Protein AF-A0A349SNI0-F1 (afdb_monomer)

Nearest PDB structures (foldseek):
  6rh7-assembly1_B  TM=8.248E-01  e=5.169E-08  Thermotoga maritima
  3dge-assembly3_A  TM=8.159E-01  e=3.826E-08  Thermotoga maritima
  4biu-assembly1_D  TM=8.788E-01  e=3.994E-07  Escherichia coli K-12
  4biz-assembly2_C  TM=8.629E-01  e=8.220E-07  Escherichia coli K-12
  2e0a-assembly1_A  TM=7.469E-01  e=2.761E-03  Homo sapiens

Mean predicted aligned error: 14.15 Å

Sequence (340 aa):
MKQILWNLLDNAFKYTEQGSVLLRVRAIDTADPNAQRGRQKIRLRFTIEDTGMGVPKEKLKTLFRPFEQADTSFTRDFGGAGLGLAISQHLAGLMDGEIQVQSEQQAGSQFHLNLCCLPVQPRAAVPATDTAMLEGKKILLVGPASRYLEEATRALLGCGAVARCVDYPGEATEKVTDAALHSAQDLVALCLEPEQEVTVFAAKIHPFTAAFADLPLLLLAPFGWAPVADELRQLGLTHWCPRPLVVQKLASMVADTLRGSLLSDQPLEGEPAAVLHSGYAGKRVLVAEDNHVNQIVISRMLDKLGLAYDLVSDGRQALDRLTRDYQAYHLVLMDCEMPV

Solvent-accessible surface area (backbone atoms only — not comparable to full-atom values): 19174 Å² total; per-residue (Å²): 108,69,69,41,52,50,51,54,50,49,50,37,54,74,49,28,92,61,83,56,74,46,81,45,78,44,79,78,43,67,77,56,94,81,51,64,94,87,67,59,45,34,31,36,36,38,36,41,37,25,49,15,52,39,44,50,77,84,40,63,83,43,52,53,38,73,63,36,70,91,63,79,81,58,52,84,84,70,64,68,82,29,40,64,53,24,52,33,43,51,55,28,46,78,49,71,26,44,69,48,77,50,53,40,62,70,64,4,35,36,38,35,41,38,36,60,38,74,81,69,82,75,94,60,84,71,76,63,65,34,42,61,64,31,48,72,38,27,34,41,36,39,24,60,90,42,74,67,55,53,52,52,32,50,42,39,41,75,38,44,21,48,47,46,74,45,49,55,94,55,78,33,75,71,59,51,68,32,67,72,53,54,78,61,48,59,31,41,34,41,49,49,56,80,89,56,56,66,68,64,49,38,67,65,42,45,70,54,45,61,73,46,66,92,47,40,45,33,36,38,35,31,68,95,53,79,81,52,73,67,60,34,48,75,54,74,33,79,41,69,40,63,44,75,90,43,62,69,59,52,38,41,50,50,38,40,41,67,66,65,56,68,70,59,92,62,75,66,92,82,55,74,65,77,71,49,46,78,78,30,68,90,40,27,33,39,36,29,46,60,51,70,69,56,48,56,53,54,48,56,54,35,54,73,36,51,38,48,72,47,82,31,56,26,53,50,57,43,50,55,48,42,72,74,46,50,83,70,41,78,45,76,48,67,59,90,90,51,58,106

Radius of gyration: 24.53 Å; Cα contacts (8 Å, |Δi|>4): 557; chains: 1; bounding box: 74×52×54 Å

Structure (mmCIF, N/CA/C/O backbone):
data_AF-A0A349SNI0-F1
#
_entry.id   AF-A0A349SNI0-F1
#
loop_
_atom_site.group_PDB
_atom_site.id
_atom_site.type_symbol
_atom_site.label_atom_id
_atom_site.label_alt_id
_atom_site.label_comp_id
_atom_site.label_asym_id
_atom_site.label_entity_id
_atom_site.label_seq_id
_atom_site.pdbx_PDB_ins_code
_atom_site.Cartn_x
_atom_site.Cartn_y
_atom_site.Cartn_z
_atom_site.occupancy
_atom_site.B_iso_or_equiv
_atom_site.auth_seq_id
_atom_site.auth_comp_id
_atom_site.auth_asym_id
_atom_site.auth_atom_id
_atom_site.pdbx_PDB_model_num
ATOM 1 N N . MET A 1 1 ? -12.072 -8.035 13.269 1.00 86.69 1 MET A N 1
ATOM 2 C CA . MET A 1 1 ? -10.836 -7.643 12.542 1.00 86.69 1 MET A CA 1
ATOM 3 C C . MET A 1 1 ? -11.055 -6.576 11.473 1.00 86.69 1 MET A C 1
ATOM 5 O O . MET A 1 1 ? -10.568 -5.478 11.682 1.00 86.69 1 MET A O 1
ATOM 9 N N . LYS A 1 2 ? -11.756 -6.852 10.353 1.00 88.06 2 LYS A N 1
ATOM 10 C CA . LYS A 1 2 ? -11.895 -5.888 9.233 1.00 88.06 2 LYS A CA 1
ATOM 11 C C . LYS A 1 2 ? -12.358 -4.504 9.692 1.00 88.06 2 LYS A C 1
ATOM 13 O O . LYS A 1 2 ? -11.742 -3.522 9.322 1.00 88.06 2 LYS A O 1
ATOM 18 N N . GLN A 1 3 ? -13.371 -4.451 10.554 1.00 88.50 3 GLN A N 1
ATOM 19 C CA . GLN A 1 3 ? -13.882 -3.203 11.127 1.00 88.50 3 GLN A CA 1
ATOM 20 C C . GLN A 1 3 ? -12.828 -2.423 11.930 1.00 88.50 3 GLN A C 1
ATOM 22 O O . GLN A 1 3 ? -12.756 -1.208 11.805 1.00 88.50 3 GLN A O 1
ATOM 27 N N . ILE A 1 4 ? -11.987 -3.114 12.710 1.00 92.19 4 ILE A N 1
ATOM 28 C CA . ILE A 1 4 ? -10.898 -2.482 13.471 1.00 92.19 4 ILE A CA 1
ATOM 29 C C . ILE A 1 4 ? -9.908 -1.834 12.499 1.00 92.19 4 ILE A C 1
ATOM 31 O O . ILE A 1 4 ? -9.596 -0.659 12.635 1.00 92.19 4 ILE A O 1
ATOM 35 N N . LEU A 1 5 ? -9.448 -2.592 11.497 1.00 93.19 5 LEU A N 1
ATOM 36 C CA . LEU A 1 5 ? -8.476 -2.107 10.513 1.00 93.19 5 LEU A CA 1
ATOM 37 C C . LEU A 1 5 ? -9.031 -0.959 9.672 1.00 93.19 5 LEU A C 1
ATOM 39 O O . LEU A 1 5 ? -8.332 0.027 9.489 1.00 93.19 5 LEU A O 1
ATOM 43 N N . TRP A 1 6 ? -10.277 -1.071 9.206 1.00 90.19 6 TRP A N 1
ATOM 44 C CA . TRP A 1 6 ? -10.943 -0.006 8.459 1.00 90.19 6 TRP A CA 1
ATOM 45 C C . TRP A 1 6 ? -10.992 1.285 9.253 1.00 90.19 6 TRP A C 1
ATOM 47 O O . TRP A 1 6 ? -10.613 2.319 8.739 1.00 90.19 6 TRP A O 1
ATOM 57 N N . ASN A 1 7 ? -11.373 1.214 10.520 1.00 89.31 7 ASN A N 1
ATOM 58 C CA . ASN A 1 7 ? -11.452 2.382 11.379 1.00 89.31 7 ASN A CA 1
ATOM 59 C C . ASN A 1 7 ? -10.072 3.002 11.671 1.00 89.31 7 ASN A C 1
ATOM 61 O O . ASN A 1 7 ? -9.920 4.217 11.657 1.00 89.31 7 ASN A O 1
ATOM 65 N N . LEU A 1 8 ? -9.036 2.188 11.900 1.00 93.31 8 LEU A N 1
ATOM 66 C CA . LEU A 1 8 ? -7.674 2.710 12.075 1.00 93.31 8 LEU A CA 1
ATOM 67 C C . LEU A 1 8 ? -7.133 3.354 10.786 1.00 93.31 8 LEU A C 1
ATOM 69 O O . LEU A 1 8 ? -6.520 4.414 10.855 1.00 93.31 8 LEU A O 1
ATOM 73 N N . LEU A 1 9 ? -7.378 2.740 9.625 1.00 92.94 9 LEU A N 1
ATOM 74 C CA . LEU A 1 9 ? -6.982 3.281 8.321 1.00 92.94 9 LEU A CA 1
ATOM 75 C C . LEU A 1 9 ? -7.755 4.547 7.955 1.00 92.94 9 LEU A C 1
ATOM 77 O O . LEU A 1 9 ? -7.159 5.495 7.462 1.00 92.94 9 LEU A O 1
ATOM 81 N N . ASP A 1 10 ? -9.058 4.568 8.213 1.00 89.25 10 ASP A N 1
ATOM 82 C CA . ASP A 1 10 ? -9.922 5.716 7.951 1.00 89.25 10 ASP A CA 1
ATOM 83 C C . ASP A 1 10 ? -9.470 6.931 8.764 1.00 89.25 10 ASP A C 1
ATOM 85 O O . ASP A 1 10 ? -9.272 8.005 8.205 1.00 89.25 10 ASP A O 1
ATOM 89 N N . ASN A 1 11 ? -9.153 6.743 10.053 1.00 90.00 11 ASN A N 1
ATOM 90 C CA . ASN A 1 11 ? -8.537 7.800 10.858 1.00 90.00 11 ASN A CA 1
ATOM 91 C C . ASN A 1 11 ? -7.188 8.250 10.273 1.00 90.00 11 ASN A C 1
ATOM 93 O O . ASN A 1 11 ? -6.944 9.447 10.159 1.00 90.00 11 ASN A O 1
ATOM 97 N N . ALA A 1 12 ? -6.323 7.317 9.869 1.00 92.44 12 ALA A N 1
ATOM 98 C CA . ALA A 1 12 ? -5.029 7.659 9.283 1.00 92.44 12 ALA A CA 1
ATOM 99 C C . ALA A 1 12 ? -5.168 8.516 8.009 1.00 92.44 12 ALA A C 1
ATOM 101 O O . ALA A 1 12 ? -4.461 9.511 7.874 1.00 92.44 12 ALA A O 1
ATOM 102 N N . PHE A 1 13 ? -6.097 8.181 7.107 1.00 89.44 13 PHE A N 1
ATOM 103 C CA . PHE A 1 13 ? -6.375 8.988 5.912 1.00 89.44 13 PHE A CA 1
ATOM 104 C C . PHE A 1 13 ? -7.024 10.329 6.254 1.00 89.44 13 PHE A C 1
ATOM 106 O O . PHE A 1 13 ? -6.611 11.358 5.731 1.00 89.44 13 PHE A O 1
ATOM 113 N N . LYS A 1 14 ? -7.998 10.337 7.166 1.00 86.94 14 LYS A N 1
ATOM 114 C CA . LYS A 1 14 ? -8.710 11.544 7.594 1.00 86.94 14 LYS A CA 1
ATOM 115 C C . LYS A 1 14 ? -7.784 12.604 8.196 1.00 86.94 14 LYS A C 1
ATOM 117 O O . LYS A 1 14 ? -8.004 13.789 7.982 1.00 86.94 14 LYS A O 1
ATOM 122 N N . TYR A 1 15 ? -6.781 12.186 8.968 1.00 87.75 15 TYR A N 1
ATOM 123 C CA . TYR A 1 15 ? -5.875 13.090 9.686 1.00 87.75 15 TYR A CA 1
ATOM 124 C C . TYR A 1 15 ? -4.532 13.318 8.971 1.00 87.75 15 TYR A C 1
ATOM 126 O O . TYR A 1 15 ? -3.644 13.968 9.530 1.00 87.75 15 TYR A O 1
ATOM 134 N N . THR A 1 16 ? -4.393 12.816 7.738 1.00 90.44 16 THR A N 1
ATOM 135 C CA . THR A 1 16 ? -3.217 13.013 6.875 1.00 90.44 16 THR A CA 1
ATOM 136 C C . THR A 1 16 ? -3.632 13.704 5.584 1.00 90.44 16 THR A C 1
ATOM 138 O O . THR A 1 16 ? -3.966 13.049 4.601 1.00 90.44 16 THR A O 1
ATOM 141 N N . GLU A 1 17 ? -3.590 15.036 5.573 1.00 86.75 17 GLU A N 1
ATOM 142 C CA . GLU A 1 17 ? -3.887 15.822 4.366 1.00 86.75 17 GLU A CA 1
ATOM 143 C C . GLU A 1 17 ? -2.817 15.642 3.282 1.00 86.75 17 GLU A C 1
ATOM 145 O O . GLU A 1 17 ? -3.130 15.485 2.104 1.00 86.75 17 GLU A O 1
ATOM 150 N N . GLN A 1 18 ? -1.543 15.647 3.685 1.00 85.56 18 GLN A N 1
ATOM 151 C CA . GLN A 1 18 ? -0.391 15.423 2.817 1.00 85.56 18 GLN A CA 1
ATOM 152 C C . GLN A 1 18 ? 0.561 14.424 3.473 1.00 85.56 18 GLN A C 1
ATOM 154 O O . GLN A 1 18 ? 0.781 14.454 4.685 1.00 85.56 18 GLN A O 1
ATOM 159 N N . GLY A 1 19 ? 1.143 13.540 2.664 1.00 88.94 19 GLY A N 1
ATOM 160 C CA . GLY A 1 19 ? 2.105 12.540 3.117 1.00 88.94 19 GLY A CA 1
ATOM 161 C C . GLY A 1 19 ? 1.654 11.117 2.816 1.00 88.94 19 GLY A C 1
ATOM 162 O O . GLY A 1 19 ? 1.278 10.811 1.687 1.00 88.94 19 GLY A O 1
ATOM 163 N N . SER A 1 20 ? 1.762 10.206 3.785 1.00 91.12 20 SER A N 1
ATOM 164 C CA . SER A 1 20 ? 1.544 8.781 3.513 1.00 91.12 20 SER A CA 1
ATOM 165 C C . SER A 1 20 ? 0.943 8.011 4.678 1.00 91.12 20 SER A C 1
ATOM 167 O O . SER A 1 20 ? 1.240 8.273 5.840 1.00 91.12 20 SER A O 1
ATOM 169 N N . VAL A 1 21 ? 0.175 6.980 4.328 1.00 94.12 21 VAL A N 1
ATOM 170 C CA . VAL A 1 21 ? -0.364 5.981 5.251 1.00 94.12 21 VAL A CA 1
ATOM 171 C C . VAL A 1 21 ? 0.192 4.613 4.862 1.00 94.12 21 VAL A C 1
ATOM 173 O O . VAL A 1 21 ? 0.132 4.216 3.699 1.00 94.12 21 VAL A O 1
ATOM 176 N N . LEU A 1 22 ? 0.734 3.878 5.831 1.00 94.94 22 LEU A N 1
ATOM 177 C CA . LEU A 1 22 ? 1.297 2.543 5.642 1.00 94.94 22 LEU A CA 1
ATOM 178 C C . LEU A 1 22 ? 0.615 1.540 6.564 1.00 94.94 22 LEU A C 1
ATOM 180 O O . LEU A 1 22 ? 0.607 1.715 7.779 1.00 94.94 22 LEU A O 1
ATOM 184 N N . LEU A 1 23 ? 0.145 0.434 5.989 1.00 95.56 23 LEU A N 1
ATOM 185 C CA . LEU A 1 23 ? -0.240 -0.760 6.733 1.00 95.56 23 LEU A CA 1
ATOM 186 C C . LEU A 1 23 ? 0.846 -1.826 6.592 1.00 95.56 23 LEU A C 1
ATOM 188 O O . LEU A 1 23 ? 1.139 -2.293 5.493 1.00 95.56 23 LEU A O 1
ATOM 192 N N . ARG A 1 24 ? 1.402 -2.270 7.717 1.00 93.75 24 ARG A N 1
ATOM 193 C CA . ARG A 1 24 ? 2.381 -3.357 7.774 1.00 93.75 24 ARG A CA 1
ATOM 194 C C . ARG A 1 24 ? 1.873 -4.481 8.661 1.00 93.75 24 ARG A C 1
ATOM 196 O O . ARG A 1 24 ? 1.412 -4.230 9.767 1.00 93.75 24 ARG A O 1
ATOM 203 N N . VAL A 1 25 ? 2.018 -5.724 8.211 1.00 93.69 25 VAL A N 1
ATOM 204 C CA . VAL A 1 25 ? 1.665 -6.910 9.003 1.00 93.69 25 VAL A CA 1
ATOM 205 C C . VAL A 1 25 ? 2.913 -7.753 9.219 1.00 93.69 25 VAL A C 1
ATOM 207 O O . VAL A 1 25 ? 3.624 -8.063 8.265 1.00 93.69 25 VAL A O 1
ATOM 210 N N . ARG A 1 26 ? 3.208 -8.103 10.472 1.00 92.00 26 ARG A N 1
ATOM 211 C CA . ARG A 1 26 ? 4.331 -8.983 10.833 1.00 92.00 26 ARG A CA 1
ATOM 212 C C . ARG A 1 26 ? 3.908 -9.989 11.893 1.00 92.00 26 ARG A C 1
ATOM 214 O O . ARG A 1 26 ? 3.140 -9.651 12.789 1.00 92.00 26 ARG A O 1
ATOM 221 N N . ALA A 1 27 ? 4.453 -11.200 11.832 1.00 90.44 27 ALA A N 1
ATOM 222 C CA . ALA A 1 27 ? 4.458 -12.091 12.987 1.00 90.44 27 ALA A CA 1
ATOM 223 C C . ALA A 1 27 ? 5.517 -11.592 13.982 1.00 90.44 27 ALA A C 1
ATOM 225 O O . ALA A 1 27 ? 6.646 -11.314 13.580 1.00 90.44 27 ALA A O 1
ATOM 226 N N . ILE A 1 28 ? 5.145 -11.429 15.252 1.00 86.44 28 ILE A N 1
ATOM 227 C CA . ILE A 1 28 ? 6.037 -10.905 16.306 1.00 86.44 28 ILE A CA 1
ATOM 228 C C . ILE A 1 28 ? 6.362 -11.936 17.383 1.00 86.44 28 ILE A C 1
ATOM 230 O O . ILE A 1 28 ? 7.343 -11.769 18.096 1.00 86.44 28 ILE A O 1
ATOM 234 N N . ASP A 1 29 ? 5.556 -12.991 17.495 1.00 71.38 29 ASP A N 1
ATOM 235 C CA . ASP A 1 29 ? 5.811 -14.090 18.414 1.00 71.38 29 ASP A CA 1
ATOM 236 C C . ASP A 1 29 ? 5.194 -15.369 17.850 1.00 71.38 29 ASP A C 1
ATOM 238 O O . ASP A 1 29 ? 4.036 -15.377 17.417 1.00 71.38 29 ASP A O 1
ATOM 242 N N . THR A 1 30 ? 5.985 -16.433 17.794 1.00 61.03 30 THR A N 1
ATOM 243 C CA . THR A 1 30 ? 5.538 -17.738 17.293 1.00 61.03 30 THR A CA 1
ATOM 244 C C . THR A 1 30 ? 5.531 -18.787 18.387 1.00 61.03 30 THR A C 1
ATOM 246 O O . THR A 1 30 ? 5.052 -19.879 18.127 1.00 61.03 30 THR A O 1
ATOM 249 N N . ALA A 1 31 ? 6.000 -18.497 19.604 1.00 52.28 31 ALA A N 1
ATOM 250 C CA . ALA A 1 31 ? 6.157 -19.501 20.645 1.00 52.28 31 ALA A CA 1
ATOM 251 C C . ALA A 1 31 ? 5.319 -19.176 21.883 1.00 52.28 31 ALA A C 1
ATOM 253 O O . ALA A 1 31 ? 5.683 -18.333 22.690 1.00 52.28 31 ALA A O 1
ATOM 254 N N . ASP A 1 32 ? 4.229 -19.918 22.076 1.00 55.25 32 ASP A N 1
ATOM 255 C CA . ASP A 1 32 ? 3.729 -20.161 23.427 1.00 55.25 32 ASP A CA 1
ATOM 256 C C . ASP A 1 32 ? 4.486 -21.384 23.983 1.00 55.25 32 ASP A C 1
ATOM 258 O O . ASP A 1 32 ? 4.260 -22.500 23.500 1.00 55.25 32 ASP A O 1
ATOM 262 N N . PRO A 1 33 ? 5.408 -21.211 24.951 1.00 52.47 33 PRO A N 1
ATOM 263 C CA . PRO A 1 33 ? 6.166 -22.318 25.536 1.00 52.47 33 PRO A CA 1
ATOM 264 C C . PRO A 1 33 ? 5.283 -23.347 26.264 1.00 52.47 33 PRO A C 1
ATOM 266 O O . PRO A 1 33 ? 5.749 -24.453 26.528 1.00 52.47 33 PRO A O 1
ATOM 269 N N . ASN A 1 34 ? 4.012 -23.027 26.541 1.00 53.59 34 ASN A N 1
ATOM 270 C CA . ASN A 1 34 ? 3.033 -23.927 27.153 1.00 53.59 34 ASN A CA 1
ATOM 271 C C . ASN A 1 34 ? 2.042 -24.541 26.147 1.00 53.59 34 ASN A C 1
ATOM 273 O O . ASN A 1 34 ? 1.134 -25.275 26.550 1.00 53.59 34 ASN A O 1
ATOM 277 N N . ALA A 1 35 ? 2.187 -24.281 24.842 1.00 54.38 35 ALA A N 1
ATOM 278 C CA . ALA A 1 35 ? 1.288 -24.849 23.846 1.00 54.38 35 ALA A CA 1
ATOM 279 C C . ALA A 1 35 ? 1.486 -26.368 23.715 1.00 54.38 35 ALA A C 1
ATOM 281 O O . ALA A 1 35 ? 2.537 -26.859 23.297 1.00 54.38 35 ALA A O 1
ATOM 282 N N . GLN A 1 36 ? 0.429 -27.127 24.021 1.00 52.84 36 GLN A N 1
ATOM 283 C CA . GLN A 1 36 ? 0.340 -28.548 23.687 1.00 52.84 36 GLN A CA 1
ATOM 284 C C . GLN A 1 36 ? 0.625 -28.752 22.189 1.00 52.84 36 GLN A C 1
ATOM 286 O O . GLN A 1 36 ? 0.142 -27.991 21.344 1.00 52.84 36 GLN A O 1
ATOM 291 N N . ARG A 1 37 ? 1.410 -29.792 21.862 1.00 45.91 37 ARG A N 1
ATOM 292 C CA . ARG A 1 37 ? 1.770 -30.181 20.487 1.00 45.91 37 ARG A CA 1
ATOM 293 C C . ARG A 1 37 ? 0.518 -30.190 19.593 1.00 45.91 37 ARG A C 1
ATOM 295 O O . ARG A 1 37 ? -0.303 -31.092 19.709 1.00 45.91 37 ARG A O 1
ATOM 302 N N . GLY A 1 38 ? 0.380 -29.195 18.708 1.00 52.12 38 GLY A N 1
ATOM 303 C CA . GLY A 1 38 ? -0.628 -29.198 17.638 1.00 52.12 38 GLY A CA 1
ATOM 304 C C . GLY A 1 38 ? -1.355 -27.883 17.329 1.00 52.12 38 GLY A C 1
ATOM 305 O O . GLY A 1 38 ? -1.978 -27.806 16.274 1.00 52.12 38 GLY A O 1
ATOM 306 N N . ARG A 1 39 ? -1.301 -26.843 18.179 1.00 57.22 39 ARG A N 1
ATOM 307 C CA . ARG A 1 39 ? -1.974 -25.546 17.908 1.00 57.22 39 ARG A CA 1
ATOM 308 C C . ARG A 1 39 ? -1.190 -24.342 18.430 1.00 57.22 39 ARG A C 1
ATOM 310 O O . ARG A 1 39 ? -1.645 -23.620 19.312 1.00 57.22 39 ARG A O 1
ATOM 317 N N . GLN A 1 40 ? -0.002 -24.129 17.881 1.00 71.19 40 GLN A N 1
ATOM 318 C CA . GLN A 1 40 ? 0.808 -22.964 18.218 1.00 71.19 40 GLN A CA 1
ATOM 319 C C . GLN A 1 40 ? 0.123 -21.695 17.685 1.00 71.19 40 GLN A C 1
ATOM 321 O O . GLN A 1 40 ? -0.031 -21.529 16.474 1.00 71.19 40 GLN A O 1
ATOM 326 N N . LYS A 1 41 ? -0.363 -20.832 18.586 1.00 79.25 41 LYS A N 1
ATOM 327 C CA . LYS A 1 41 ? -0.908 -19.519 18.213 1.00 79.25 41 LYS A CA 1
ATOM 328 C C . LYS A 1 41 ? 0.243 -18.638 17.718 1.00 79.25 41 LYS A C 1
ATOM 330 O O . LYS A 1 41 ? 1.309 -18.617 18.323 1.00 79.25 41 LYS A O 1
ATOM 335 N N . ILE A 1 42 ? 0.012 -17.898 16.639 1.00 86.25 42 ILE A N 1
ATOM 336 C CA . ILE A 1 42 ? 0.945 -16.901 16.108 1.00 86.25 42 ILE A CA 1
ATOM 337 C C . ILE A 1 42 ? 0.416 -15.527 16.487 1.00 86.25 42 ILE A C 1
ATOM 339 O O . ILE A 1 42 ? -0.752 -15.219 16.243 1.00 86.25 42 ILE A O 1
ATOM 343 N N . ARG A 1 43 ? 1.270 -14.678 17.056 1.00 89.75 43 ARG A N 1
ATOM 344 C CA . ARG A 1 43 ? 0.920 -13.285 17.314 1.00 89.75 43 ARG A CA 1
ATOM 345 C C . ARG A 1 43 ? 1.253 -12.435 16.094 1.00 89.75 43 ARG A C 1
ATOM 347 O O . ARG A 1 43 ? 2.419 -12.300 15.722 1.00 89.75 43 ARG A O 1
ATOM 354 N N . LEU A 1 44 ? 0.223 -11.852 15.489 1.00 93.00 44 LEU A N 1
ATOM 355 C CA . LEU A 1 44 ? 0.341 -10.906 14.385 1.00 93.00 44 LEU A CA 1
ATOM 356 C C . LEU A 1 44 ? 0.247 -9.477 14.914 1.00 93.00 44 LEU A C 1
ATOM 358 O O . LEU A 1 44 ? -0.648 -9.161 15.696 1.00 93.00 44 LEU A O 1
ATOM 362 N N . ARG A 1 45 ? 1.144 -8.610 14.449 1.00 95.62 45 ARG A N 1
ATOM 363 C CA . ARG A 1 45 ? 1.082 -7.162 14.637 1.00 95.62 45 ARG A CA 1
ATOM 364 C C . ARG A 1 45 ? 0.724 -6.499 13.320 1.00 95.62 45 ARG A C 1
ATOM 366 O O . ARG A 1 45 ? 1.474 -6.610 12.349 1.00 95.62 45 ARG A O 1
ATOM 373 N N . PHE A 1 46 ? -0.393 -5.788 13.323 1.00 96.94 46 PHE A N 1
ATOM 374 C CA . PHE A 1 46 ? -0.798 -4.863 12.275 1.00 96.94 46 PHE A CA 1
ATOM 375 C C . PHE A 1 46 ? -0.385 -3.463 12.721 1.00 96.94 46 PHE A C 1
ATOM 377 O O . PHE A 1 46 ? -0.847 -2.991 13.755 1.00 96.94 46 PHE A O 1
ATOM 384 N N . THR A 1 47 ? 0.494 -2.818 11.970 1.00 97.50 47 THR A N 1
ATOM 385 C CA . THR A 1 47 ? 0.941 -1.447 12.213 1.00 97.50 47 THR A CA 1
ATOM 386 C C . THR A 1 47 ? 0.335 -0.543 11.153 1.00 97.50 47 THR A C 1
ATOM 388 O O . THR A 1 47 ? 0.611 -0.750 9.973 1.00 97.50 47 THR A O 1
ATOM 391 N N . ILE A 1 48 ? -0.468 0.432 11.572 1.00 97.50 48 ILE A N 1
ATOM 392 C CA . ILE A 1 48 ? -0.953 1.532 10.739 1.00 97.50 48 ILE A CA 1
ATOM 393 C C . ILE A 1 48 ? -0.112 2.746 11.114 1.00 97.50 48 ILE A C 1
ATOM 395 O O . ILE A 1 48 ? -0.091 3.120 12.281 1.00 97.50 48 ILE A O 1
ATOM 399 N N . GLU A 1 49 ? 0.606 3.313 10.155 1.00 96.88 49 GLU A N 1
ATOM 400 C CA . GLU A 1 49 ? 1.495 4.453 10.369 1.00 96.88 49 GLU A CA 1
ATOM 401 C C . GLU A 1 49 ? 1.173 5.565 9.381 1.00 96.88 49 GLU A C 1
ATOM 403 O O . GLU A 1 49 ? 1.228 5.344 8.168 1.00 96.88 49 GLU A O 1
ATOM 408 N N . ASP A 1 50 ? 0.877 6.742 9.910 1.00 96.12 50 ASP A N 1
ATOM 409 C CA . ASP A 1 50 ? 0.562 7.949 9.164 1.00 96.12 50 ASP A CA 1
ATOM 410 C C . ASP A 1 50 ? 1.555 9.071 9.470 1.00 96.12 50 ASP A C 1
ATOM 412 O O . ASP A 1 50 ? 2.190 9.079 10.522 1.00 96.12 50 ASP A O 1
ATOM 416 N N . THR A 1 51 ? 1.691 10.009 8.537 1.00 95.00 51 THR A N 1
ATOM 417 C CA . THR A 1 51 ? 2.517 11.219 8.685 1.00 95.00 51 THR A CA 1
ATOM 418 C C . THR A 1 51 ? 1.660 12.459 8.943 1.00 95.00 51 THR A C 1
ATOM 420 O O . THR A 1 51 ? 2.049 13.562 8.569 1.00 95.00 51 THR A O 1
ATOM 423 N N . GLY A 1 52 ? 0.456 12.270 9.486 1.00 92.50 52 GLY A N 1
ATOM 424 C CA . GLY A 1 52 ? -0.525 13.326 9.676 1.00 92.50 52 GLY A CA 1
ATOM 425 C C . GLY A 1 52 ? -0.221 14.241 10.862 1.00 92.50 52 GLY A C 1
ATOM 426 O O . GLY A 1 52 ? 0.889 14.307 11.392 1.00 92.50 52 GLY A O 1
ATOM 427 N N . MET A 1 53 ? -1.253 14.936 11.335 1.00 91.00 53 MET A N 1
ATOM 428 C CA . MET A 1 53 ? -1.134 15.921 12.422 1.00 91.00 53 MET A CA 1
ATOM 429 C C . MET A 1 53 ? -0.689 15.343 13.779 1.00 91.00 53 MET A C 1
ATOM 431 O O . MET A 1 53 ? -0.316 16.108 14.673 1.00 91.00 53 MET A O 1
ATOM 435 N N . GLY A 1 54 ? -0.738 14.020 13.950 1.00 91.81 54 GLY A N 1
ATOM 436 C CA . GLY A 1 54 ? -0.435 13.337 15.205 1.00 91.81 54 GLY A CA 1
ATOM 437 C C . GLY A 1 54 ? -1.415 13.643 16.347 1.00 91.81 54 GLY A C 1
ATOM 438 O O .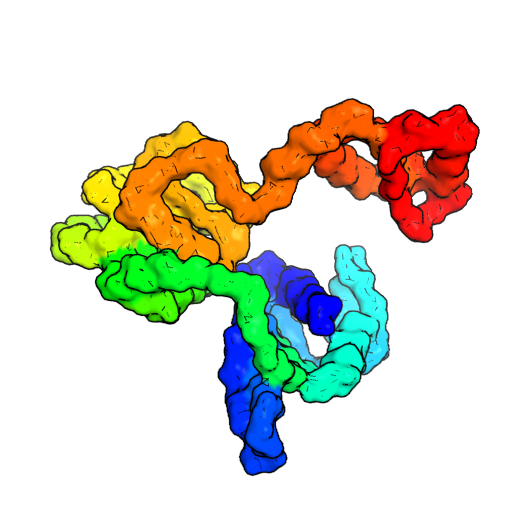 GLY A 1 54 ? -2.369 14.408 16.214 1.00 91.81 54 GLY A O 1
ATOM 439 N N . VAL A 1 55 ? -1.172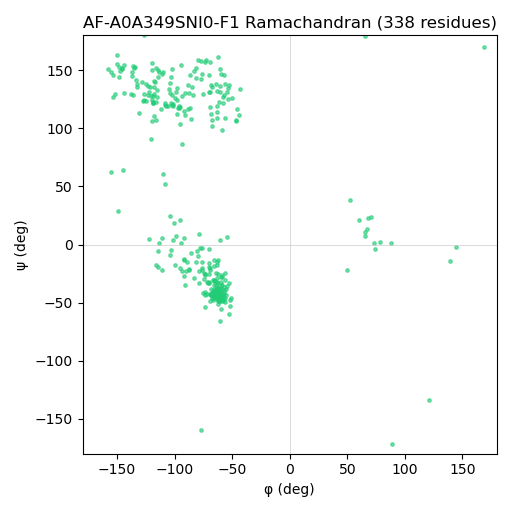 13.032 17.505 1.00 90.31 55 VAL A N 1
ATOM 440 C CA . VAL A 1 55 ? -1.997 13.132 18.712 1.00 90.31 55 VAL A CA 1
ATOM 441 C C . VAL A 1 55 ? -1.156 13.708 19.856 1.00 90.31 55 VAL A C 1
ATOM 443 O O . VAL A 1 55 ? -0.125 13.129 20.209 1.00 90.31 55 VAL A O 1
ATOM 446 N N . PRO A 1 56 ? -1.590 14.812 20.493 1.00 90.81 56 PRO A N 1
ATOM 447 C CA . PRO A 1 56 ? -0.907 15.375 21.656 1.00 90.81 56 PRO A CA 1
ATOM 448 C C . PRO A 1 56 ? -0.830 14.393 22.836 1.00 90.81 56 PRO A C 1
ATOM 450 O O . PRO A 1 56 ? -1.754 13.607 23.080 1.00 90.81 56 PRO A O 1
ATOM 453 N N . LYS A 1 57 ? 0.253 14.457 23.622 1.00 89.81 57 LYS A N 1
ATOM 454 C CA . LYS A 1 57 ? 0.548 13.488 24.700 1.00 89.81 57 LYS A CA 1
ATOM 455 C C . LYS A 1 57 ? -0.556 13.410 25.758 1.00 89.81 57 LYS A C 1
ATOM 457 O O . LYS A 1 57 ? -0.841 12.339 26.293 1.00 89.81 57 LYS A O 1
ATOM 462 N N . GLU A 1 58 ? -1.189 14.534 26.049 1.00 88.69 58 GLU A N 1
ATOM 463 C CA . GLU A 1 58 ? -2.302 14.681 26.980 1.00 88.69 58 GLU A CA 1
ATOM 464 C C . GLU A 1 58 ? -3.576 13.967 26.504 1.00 88.69 58 GLU A C 1
ATOM 466 O O . GLU A 1 58 ? -4.331 13.454 27.332 1.00 88.69 58 GLU A O 1
ATOM 471 N N . LYS A 1 59 ? -3.782 13.859 25.185 1.00 86.69 59 LYS A N 1
ATOM 472 C CA . LYS A 1 59 ? -4.946 13.206 24.568 1.00 86.69 59 LYS A CA 1
ATOM 473 C C . LYS A 1 59 ? -4.751 11.705 24.357 1.00 86.69 59 LYS A C 1
ATOM 475 O O . LYS A 1 59 ? -5.735 10.971 24.325 1.00 86.69 59 LYS A O 1
ATOM 480 N N . LEU A 1 60 ? -3.510 11.207 24.310 1.00 87.31 60 LEU A N 1
ATOM 481 C CA . LEU A 1 60 ? -3.225 9.771 24.136 1.00 87.31 60 LEU A CA 1
ATOM 482 C C . LEU A 1 60 ? -3.921 8.883 25.183 1.00 87.31 60 LEU A C 1
ATOM 484 O O . LEU A 1 60 ? -4.367 7.782 24.868 1.00 87.31 60 LEU A O 1
ATOM 488 N N . LYS A 1 61 ? -4.053 9.363 26.427 1.00 85.81 61 LYS A N 1
ATOM 489 C CA . LYS A 1 61 ? -4.686 8.604 27.522 1.00 85.81 61 LYS A CA 1
ATOM 490 C C . LYS A 1 61 ? -6.209 8.531 27.419 1.00 85.81 61 LYS A C 1
ATOM 492 O O . LYS A 1 61 ? -6.810 7.631 28.004 1.00 85.81 61 LYS A O 1
ATOM 497 N N . THR A 1 62 ? -6.836 9.487 26.741 1.00 87.62 62 THR A N 1
ATOM 498 C CA . THR A 1 62 ? -8.296 9.559 26.599 1.00 87.62 62 THR A CA 1
ATOM 499 C C . THR A 1 62 ? -8.774 9.120 25.221 1.00 87.62 62 THR A C 1
ATOM 501 O O . THR A 1 62 ? -9.962 8.888 25.060 1.00 87.62 62 THR A O 1
ATOM 504 N N . LEU A 1 63 ? -7.861 8.907 24.270 1.00 86.50 63 LEU A N 1
ATOM 505 C CA . LEU A 1 63 ? -8.150 8.582 22.871 1.00 86.50 63 LEU A CA 1
ATOM 506 C C . LEU A 1 63 ? -9.095 7.382 22.665 1.00 86.50 63 LEU A C 1
ATOM 508 O O . LEU A 1 63 ? -9.876 7.363 21.719 1.00 86.50 63 LEU A O 1
ATOM 512 N N . PHE A 1 64 ? -9.033 6.378 23.543 1.00 87.50 64 PHE A N 1
ATOM 513 C CA . PHE A 1 64 ? -9.879 5.179 23.466 1.00 87.50 64 PHE A CA 1
ATOM 514 C C . PHE A 1 64 ? -11.156 5.262 24.310 1.00 87.50 64 PHE A C 1
ATOM 516 O O . PHE A 1 64 ? -11.923 4.301 24.360 1.00 87.50 64 PHE A O 1
ATOM 523 N N . ARG A 1 65 ? -11.398 6.379 25.004 1.00 84.69 65 ARG A N 1
ATOM 524 C CA . ARG A 1 65 ? -12.637 6.563 25.761 1.00 84.69 65 ARG A CA 1
ATOM 525 C C . ARG A 1 65 ? -13.783 6.911 24.801 1.00 84.69 65 ARG A C 1
ATOM 527 O O . ARG A 1 65 ? -13.566 7.652 23.844 1.00 84.69 65 ARG A O 1
ATOM 534 N N . PRO A 1 66 ? -15.005 6.412 25.048 1.00 82.19 66 PRO A N 1
ATOM 535 C CA . PRO A 1 66 ? -16.169 6.776 24.249 1.00 82.19 66 PRO A CA 1
ATOM 536 C C . PRO A 1 66 ? -16.392 8.292 24.227 1.00 82.19 66 PRO A C 1
ATOM 538 O O . PRO A 1 66 ? -16.302 8.931 25.274 1.00 82.19 66 PRO A O 1
ATOM 541 N N . PHE A 1 67 ? -16.732 8.833 23.054 1.00 74.31 67 PHE A N 1
ATOM 542 C CA . PHE A 1 67 ? -17.075 10.247 22.827 1.00 74.31 67 PHE A CA 1
ATOM 543 C C . PHE A 1 67 ? -15.935 11.254 23.054 1.00 74.31 67 PHE A C 1
ATOM 545 O O . PHE A 1 67 ? -16.160 12.461 22.991 1.00 74.31 67 PHE A O 1
ATOM 552 N N . GLU A 1 68 ? -14.708 10.787 23.282 1.00 71.50 68 GLU A N 1
ATOM 553 C CA . GLU A 1 68 ? -13.532 11.652 23.371 1.00 71.50 68 GLU A CA 1
ATOM 554 C C . GLU A 1 68 ? -12.964 11.939 21.977 1.00 71.50 68 GLU A C 1
ATOM 556 O O . GLU A 1 68 ? -12.822 11.049 21.137 1.00 71.50 68 GLU A O 1
ATOM 561 N N . GLN A 1 69 ? -12.623 13.205 21.735 1.00 67.19 69 GLN A N 1
ATOM 562 C CA . GLN A 1 69 ? -12.012 13.672 20.492 1.00 67.19 69 GLN A CA 1
ATOM 563 C C . GLN A 1 69 ? -10.704 14.414 20.800 1.00 67.19 69 GLN A C 1
ATOM 565 O O . GLN A 1 69 ? -10.600 15.185 21.766 1.00 67.19 69 GLN A O 1
ATOM 570 N N . ALA A 1 70 ? -9.679 14.155 19.983 1.00 60.19 70 ALA A N 1
ATOM 571 C CA . ALA A 1 70 ? -8.380 14.812 20.109 1.00 60.19 70 ALA A CA 1
ATOM 572 C C . ALA A 1 70 ? -8.451 16.294 19.707 1.00 60.19 70 ALA A C 1
ATOM 574 O O . ALA A 1 70 ? -7.795 17.113 20.345 1.00 60.19 70 ALA A O 1
ATOM 575 N N . ASP A 1 71 ? -9.305 16.634 18.737 1.00 59.25 71 ASP A N 1
ATOM 576 C CA . ASP A 1 71 ? -9.456 17.985 18.205 1.00 59.25 71 ASP A CA 1
ATOM 577 C C . ASP A 1 71 ? -10.940 18.325 17.988 1.00 59.25 71 ASP A C 1
ATOM 579 O O . ASP A 1 71 ? -11.681 17.541 17.392 1.00 59.25 71 ASP A O 1
ATOM 583 N N . THR A 1 72 ? -11.387 19.477 18.493 1.00 51.94 72 THR A N 1
ATOM 584 C CA . THR A 1 72 ? -12.767 19.970 18.325 1.00 51.94 72 THR A CA 1
ATOM 585 C C . THR A 1 72 ? -12.918 20.863 17.092 1.00 51.94 72 THR A C 1
ATOM 587 O O . THR A 1 72 ? -14.044 21.134 16.675 1.00 51.94 72 THR A O 1
ATOM 590 N N . SER A 1 73 ? -11.811 21.305 16.485 1.00 48.44 7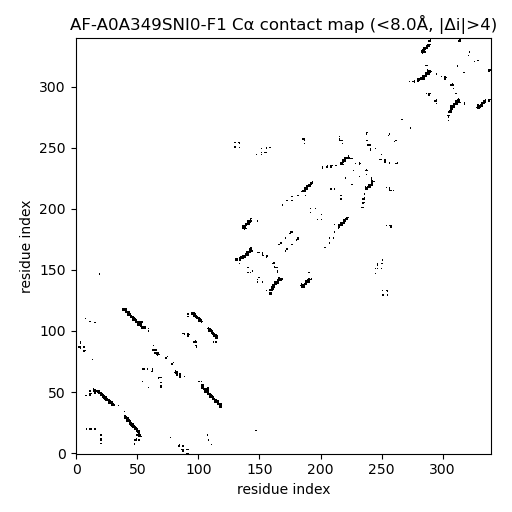3 SER A N 1
ATOM 591 C CA . SER A 1 73 ? -11.802 22.212 15.328 1.00 48.44 73 SER A CA 1
ATOM 592 C C . SER A 1 73 ? -12.214 21.530 14.011 1.00 48.44 73 SER A C 1
ATOM 594 O O . SER A 1 73 ? -12.883 22.148 13.187 1.00 48.44 73 SER A O 1
ATOM 596 N N . PHE A 1 74 ? -11.944 20.227 13.871 1.00 45.47 74 PHE A N 1
ATOM 597 C CA . PHE A 1 74 ? -12.302 19.383 12.714 1.00 45.47 74 PHE A CA 1
ATOM 598 C C . PHE A 1 74 ? -13.771 18.908 12.682 1.00 45.47 74 PHE A C 1
ATOM 600 O O . PHE A 1 74 ? -14.152 18.062 11.870 1.00 45.47 74 PHE A O 1
ATOM 607 N N . THR A 1 75 ? -14.621 19.427 13.571 1.00 45.03 75 THR A N 1
ATOM 608 C CA . THR A 1 75 ? -16.031 19.015 13.685 1.00 45.03 75 THR A CA 1
ATOM 609 C C . THR A 1 75 ? -16.905 19.457 12.515 1.00 45.03 75 THR A C 1
ATOM 611 O O . THR A 1 75 ? -17.962 18.864 12.320 1.00 45.03 75 THR A O 1
ATOM 614 N N . ARG A 1 76 ? -16.488 20.460 11.730 1.00 42.16 76 ARG A N 1
ATOM 615 C CA . ARG A 1 76 ? -17.328 21.000 10.649 1.00 42.16 76 ARG A CA 1
ATOM 616 C C . ARG A 1 76 ? -17.265 20.213 9.344 1.00 42.16 76 ARG A C 1
ATOM 618 O O . ARG A 1 76 ? -18.287 20.164 8.673 1.00 42.16 76 ARG A O 1
ATOM 625 N N . ASP A 1 77 ? -16.151 19.542 9.050 1.00 40.25 77 ASP A N 1
ATOM 626 C CA . ASP A 1 77 ? -15.975 18.894 7.742 1.00 40.25 77 ASP A CA 1
ATOM 627 C C . ASP A 1 77 ? -15.980 17.352 7.796 1.00 40.25 77 ASP A C 1
ATOM 629 O O . ASP A 1 77 ? -16.310 16.721 6.799 1.00 40.25 77 ASP A O 1
ATOM 633 N N . PHE A 1 78 ? -15.690 16.708 8.946 1.00 44.03 78 PHE A N 1
ATOM 634 C CA . PHE A 1 78 ? -15.559 15.233 9.016 1.00 44.03 78 PHE A CA 1
ATOM 635 C C . PHE A 1 78 ? -15.958 14.598 10.375 1.00 44.03 78 PHE A C 1
ATOM 637 O O . PHE A 1 78 ? -15.388 13.586 10.797 1.00 44.03 78 PHE A O 1
ATOM 644 N N . GLY A 1 79 ? -16.872 15.201 11.140 1.00 47.84 79 GLY A N 1
ATOM 645 C CA . GLY A 1 79 ? -17.177 14.809 12.528 1.00 47.84 79 GLY A CA 1
ATOM 646 C C . GLY A 1 79 ? -17.750 13.389 12.698 1.00 47.84 79 GLY A C 1
ATOM 647 O O . GLY A 1 79 ? -18.907 13.143 12.391 1.00 47.84 79 GLY A O 1
ATOM 648 N N . GLY A 1 80 ? -16.966 12.460 13.261 1.00 61.69 80 GLY A N 1
ATOM 649 C CA . GLY A 1 80 ? -17.449 11.144 13.704 1.00 61.69 80 GLY A CA 1
ATOM 650 C C . GLY A 1 80 ? -17.815 11.150 15.193 1.00 61.69 80 GLY A C 1
ATOM 651 O O . GLY A 1 80 ? -17.225 11.903 15.965 1.00 61.69 80 GLY A O 1
ATOM 652 N N . ALA A 1 81 ? -18.719 10.268 15.631 1.00 61.62 81 ALA A N 1
ATOM 653 C CA . ALA A 1 81 ? -19.263 10.208 17.001 1.00 61.62 81 ALA A CA 1
ATOM 654 C C . ALA A 1 81 ? -18.242 9.965 18.148 1.00 61.62 81 ALA A C 1
ATOM 656 O O . ALA A 1 81 ? -18.638 9.771 19.294 1.00 61.62 81 ALA A O 1
ATOM 657 N N . GLY A 1 82 ? -16.932 9.901 17.871 1.00 68.38 82 GLY A N 1
ATOM 658 C CA . GLY A 1 82 ? -15.893 9.612 18.875 1.00 68.38 82 GLY A CA 1
ATOM 659 C C . GLY A 1 82 ? -15.964 8.187 19.442 1.00 68.38 82 GLY A C 1
ATOM 660 O O . GLY A 1 82 ? -15.352 7.879 20.459 1.00 68.38 82 GLY A O 1
ATOM 661 N N . LEU A 1 83 ? -16.736 7.303 18.806 1.00 76.81 83 LEU A N 1
ATOM 662 C CA . LEU A 1 83 ? -16.943 5.922 19.255 1.00 76.81 83 LEU A CA 1
ATOM 663 C C . LEU A 1 83 ? -16.013 4.922 18.571 1.00 76.81 83 LEU A C 1
ATOM 665 O O . LEU A 1 83 ? -15.799 3.830 19.094 1.00 76.81 83 LEU A O 1
ATOM 669 N N . GLY A 1 84 ? -15.449 5.285 17.417 1.00 83.94 84 GLY A N 1
ATOM 670 C CA . GLY A 1 84 ? -14.674 4.375 16.585 1.00 83.94 84 GLY A CA 1
ATOM 671 C C . GLY A 1 84 ? -13.564 3.672 17.366 1.00 83.94 84 GLY A C 1
ATOM 672 O O . GLY A 1 84 ? -13.546 2.443 17.434 1.00 83.94 84 GLY A O 1
ATOM 673 N N . LEU A 1 85 ? -12.628 4.420 17.946 1.00 89.06 85 LEU A N 1
ATOM 674 C CA . LEU A 1 85 ? -11.464 3.824 18.607 1.00 89.06 85 LEU A CA 1
ATOM 675 C C . LEU A 1 85 ? -11.846 3.005 19.849 1.00 89.06 85 LEU A C 1
ATOM 677 O O . LEU A 1 85 ? -11.267 1.941 20.066 1.00 89.06 85 LEU A O 1
ATOM 681 N N . ALA A 1 86 ? -12.867 3.432 20.599 1.00 86.56 86 ALA A N 1
ATOM 682 C CA . ALA A 1 86 ? -13.408 2.676 21.730 1.00 86.56 86 ALA A CA 1
ATOM 683 C C . ALA A 1 86 ? -13.977 1.311 21.292 1.00 86.56 86 ALA A C 1
ATOM 685 O O . ALA A 1 86 ? -13.647 0.279 21.878 1.00 86.56 86 ALA A O 1
ATOM 686 N N . ILE A 1 87 ? -14.771 1.282 20.212 1.00 86.19 87 ILE A N 1
ATOM 687 C CA . ILE A 1 87 ? -15.300 0.037 19.629 1.00 86.19 87 ILE A CA 1
ATOM 688 C C . ILE A 1 87 ? -14.151 -0.845 19.136 1.00 86.19 87 ILE A C 1
ATOM 690 O O . ILE A 1 87 ? -14.128 -2.043 19.409 1.00 86.19 87 ILE A O 1
ATOM 694 N N . SER A 1 88 ? -13.168 -0.262 18.448 1.00 92.81 88 SER A N 1
ATOM 695 C CA . SER A 1 88 ? -11.982 -0.980 17.977 1.00 92.81 88 SER A CA 1
ATOM 696 C C . SER A 1 88 ? -11.209 -1.639 19.122 1.00 92.81 88 SER A C 1
ATOM 698 O O . SER A 1 88 ? -10.841 -2.808 19.002 1.00 92.81 88 SER A O 1
ATOM 700 N N . GLN A 1 89 ? -11.003 -0.933 20.239 1.00 91.38 89 GLN A N 1
ATOM 701 C CA . GLN A 1 89 ? -10.324 -1.477 21.417 1.00 91.38 89 GLN A CA 1
ATOM 702 C C . GLN A 1 89 ? -11.128 -2.616 22.056 1.00 91.38 89 GLN A C 1
ATOM 704 O O . GLN A 1 89 ? -10.558 -3.656 22.383 1.00 91.38 89 GLN A O 1
ATOM 709 N N . HIS A 1 90 ? -12.450 -2.463 22.174 1.00 89.44 90 HIS A N 1
ATOM 710 C CA . HIS A 1 90 ? -13.316 -3.519 22.696 1.00 89.44 90 HIS A CA 1
ATOM 711 C C . HIS A 1 90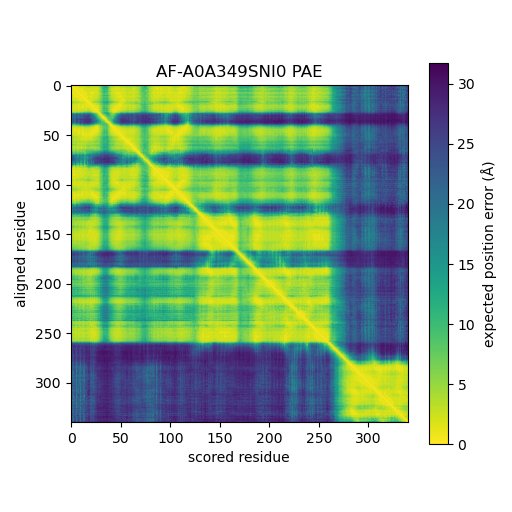 ? -13.297 -4.772 21.806 1.00 89.44 90 HIS A C 1
ATOM 713 O O . HIS A 1 90 ? -13.092 -5.879 22.302 1.00 89.44 90 HIS A O 1
ATOM 719 N N . LEU A 1 91 ? -13.432 -4.606 20.485 1.00 92.00 91 LEU A N 1
ATOM 720 C CA . LEU A 1 91 ? -13.367 -5.710 19.524 1.00 92.00 91 LEU A CA 1
ATOM 721 C C . LEU A 1 91 ? -11.999 -6.402 19.531 1.00 92.00 91 LEU A C 1
ATOM 723 O O . LEU A 1 91 ? -11.946 -7.619 19.386 1.00 92.00 91 LEU A O 1
ATOM 727 N N . ALA A 1 92 ? -10.901 -5.657 19.694 1.00 93.19 92 ALA A N 1
ATOM 728 C CA . ALA A 1 92 ? -9.574 -6.249 19.848 1.00 93.19 92 ALA A CA 1
ATOM 729 C C . ALA A 1 92 ? -9.490 -7.098 21.125 1.00 93.19 92 ALA A C 1
ATOM 731 O O . ALA A 1 92 ? -9.011 -8.228 21.061 1.00 93.19 92 ALA A O 1
ATOM 732 N N . GLY A 1 93 ? -10.029 -6.605 22.246 1.00 91.56 93 GLY A N 1
ATOM 733 C CA . GLY A 1 93 ? -10.093 -7.350 23.506 1.00 91.56 93 GLY A CA 1
ATOM 734 C C . GLY A 1 93 ? -10.903 -8.646 23.401 1.00 91.56 93 GLY A C 1
ATOM 735 O O . GLY A 1 93 ? -10.452 -9.685 23.872 1.00 91.56 93 GLY A O 1
ATOM 736 N N . LEU A 1 94 ? -12.044 -8.628 22.700 1.00 91.44 94 LEU A N 1
ATOM 737 C CA . LEU A 1 94 ? -12.829 -9.839 22.401 1.00 91.44 94 LEU A CA 1
ATOM 738 C C . LEU A 1 94 ? -12.073 -10.861 21.531 1.00 91.44 94 LEU A C 1
ATOM 740 O O . LEU A 1 94 ? -12.474 -12.020 21.454 1.00 91.44 94 LEU A O 1
ATOM 744 N N . MET A 1 95 ? -11.006 -10.436 20.853 1.00 90.00 95 MET A N 1
ATOM 745 C CA . MET A 1 95 ? -10.151 -11.274 20.011 1.00 90.00 95 MET A CA 1
ATOM 746 C C . MET A 1 95 ? -8.839 -11.690 20.709 1.00 90.00 95 MET A C 1
ATOM 748 O O . MET A 1 95 ? -7.892 -12.070 20.017 1.00 90.00 95 MET A O 1
ATOM 752 N N . ASP A 1 96 ? -8.754 -11.600 22.043 1.00 88.00 96 ASP A N 1
ATOM 753 C CA . ASP A 1 96 ? -7.517 -11.806 22.822 1.00 88.00 96 ASP A CA 1
ATOM 754 C C . ASP A 1 96 ? -6.346 -10.947 22.303 1.00 88.00 96 ASP A C 1
ATOM 756 O O . ASP A 1 96 ? -5.196 -11.392 22.188 1.00 88.00 96 ASP A O 1
ATOM 760 N N . GLY A 1 97 ? -6.665 -9.717 21.907 1.00 92.06 97 GLY A N 1
ATOM 761 C CA . GLY A 1 97 ? -5.737 -8.763 21.330 1.00 92.06 97 GLY A CA 1
ATOM 762 C C . GLY A 1 97 ? -5.737 -7.423 22.047 1.00 92.06 97 GLY A C 1
ATOM 763 O O . GLY A 1 97 ? -6.474 -7.182 23.000 1.00 92.06 97 GLY A O 1
ATOM 764 N N . GLU A 1 98 ? -4.901 -6.524 21.551 1.00 94.06 98 GLU A N 1
ATOM 765 C CA . GLU A 1 98 ? -4.763 -5.171 22.083 1.00 94.06 98 GLU A CA 1
ATOM 766 C C . GLU A 1 98 ? -4.507 -4.169 20.959 1.00 94.06 98 GLU A C 1
ATOM 768 O O . GLU A 1 98 ? -3.970 -4.519 19.902 1.00 94.06 98 GLU A O 1
ATOM 773 N N . ILE A 1 99 ? -4.877 -2.913 21.212 1.00 95.00 99 ILE A N 1
ATOM 774 C CA . ILE A 1 99 ? -4.500 -1.776 20.376 1.00 95.00 99 ILE A CA 1
ATOM 775 C C . ILE A 1 99 ? -3.604 -0.859 21.199 1.00 95.00 99 ILE A C 1
ATOM 777 O O . ILE A 1 99 ? -3.979 -0.436 22.291 1.00 95.00 99 ILE A O 1
ATOM 781 N N . GLN A 1 100 ? -2.436 -0.546 20.655 1.00 95.06 100 GLN A N 1
ATOM 782 C CA . GLN A 1 100 ? -1.483 0.411 21.204 1.00 95.06 100 GLN A CA 1
ATOM 783 C C . GLN A 1 100 ? -1.325 1.572 20.225 1.00 95.06 100 GLN A C 1
ATOM 785 O O . GLN A 1 100 ? -1.492 1.398 19.019 1.00 95.06 100 GLN A O 1
ATOM 790 N N . VAL A 1 101 ? -0.999 2.751 20.742 1.00 95.69 101 VAL A N 1
ATOM 791 C CA . VAL A 1 101 ? -0.765 3.950 19.936 1.00 95.69 101 VAL A CA 1
ATOM 792 C C . VAL A 1 101 ? 0.516 4.632 20.393 1.00 95.69 101 VAL A C 1
ATOM 794 O O . VAL A 1 101 ? 0.782 4.745 21.590 1.00 95.69 101 VAL A O 1
ATOM 797 N N . GLN A 1 102 ? 1.303 5.081 19.426 1.00 95.19 102 GLN A N 1
ATOM 798 C CA . GLN A 1 102 ? 2.435 5.979 19.601 1.00 95.19 102 GLN A CA 1
ATOM 799 C C . GLN A 1 102 ? 2.221 7.140 18.644 1.00 95.19 102 GLN A C 1
ATOM 801 O O . GLN A 1 102 ? 1.911 6.923 17.479 1.00 95.19 102 GLN A O 1
ATOM 806 N N . SER A 1 103 ? 2.315 8.372 19.121 1.00 95.25 103 SER A N 1
ATOM 807 C CA . SER A 1 103 ? 2.125 9.532 18.261 1.00 95.25 103 SER A CA 1
ATOM 808 C C . SER A 1 103 ? 2.796 10.753 18.863 1.00 95.25 103 SER A C 1
ATOM 810 O O . SER A 1 103 ? 2.929 10.866 20.087 1.00 95.25 103 SER A O 1
ATOM 812 N N . GLU A 1 104 ? 3.221 11.645 17.982 1.00 93.38 104 GLU A N 1
ATOM 813 C CA . GLU A 1 104 ? 3.776 12.942 18.316 1.00 93.38 104 GLU A CA 1
ATOM 814 C C . GLU A 1 104 ? 3.111 13.996 17.431 1.00 93.38 104 GLU A C 1
ATOM 816 O O . GLU A 1 104 ? 2.900 13.795 16.235 1.00 93.38 104 GLU A O 1
ATOM 821 N N . GLN A 1 105 ? 2.720 15.114 18.043 1.00 91.50 105 GLN A N 1
ATOM 822 C CA . GLN A 1 105 ? 2.016 16.181 17.345 1.00 91.50 105 GLN A CA 1
ATOM 823 C C . GLN A 1 105 ? 2.897 16.733 16.213 1.00 91.50 105 GLN A C 1
ATOM 825 O O . GLN A 1 105 ? 4.062 17.046 16.434 1.00 91.50 105 GLN A O 1
ATOM 830 N N . GLN A 1 106 ? 2.322 16.859 15.016 1.00 89.75 106 GLN A N 1
ATOM 831 C CA . GLN A 1 106 ? 2.978 17.241 13.756 1.00 89.75 106 GLN A CA 1
ATOM 832 C C . GLN A 1 106 ? 4.022 16.244 13.219 1.00 89.75 106 GLN A C 1
ATOM 834 O O . GLN A 1 106 ? 4.734 16.568 12.272 1.00 89.75 106 GLN A O 1
ATOM 839 N N . ALA A 1 107 ? 4.112 15.038 13.785 1.00 91.69 107 ALA A N 1
ATOM 840 C CA . ALA A 1 107 ? 5.012 13.982 13.314 1.00 91.69 107 ALA A CA 1
ATOM 841 C C . ALA A 1 107 ? 4.277 12.681 12.933 1.00 91.69 107 ALA A C 1
ATOM 843 O O . ALA A 1 107 ? 4.922 11.690 12.587 1.00 91.69 107 ALA A O 1
ATOM 844 N N . GLY A 1 108 ? 2.941 12.681 12.977 1.00 94.50 108 GLY A N 1
ATOM 845 C CA . GLY A 1 108 ? 2.104 11.535 12.633 1.00 94.50 108 GLY A CA 1
ATOM 846 C C . GLY A 1 108 ? 1.804 10.580 13.788 1.00 94.50 108 GLY A C 1
ATOM 847 O O . GLY A 1 108 ? 2.069 10.853 14.968 1.00 94.50 108 GLY A O 1
ATOM 848 N N . SER A 1 109 ? 1.189 9.447 13.455 1.00 96.56 109 SER A N 1
ATOM 849 C CA . SER A 1 109 ? 0.772 8.435 14.430 1.00 96.56 109 SER A CA 1
ATOM 850 C C . SER A 1 109 ? 1.095 7.022 13.969 1.00 96.56 109 SER A C 1
ATOM 852 O O . SER A 1 109 ? 1.147 6.706 12.785 1.00 96.56 109 SER A O 1
ATOM 854 N N . GLN A 1 110 ? 1.276 6.136 14.941 1.00 97.38 110 GLN A N 1
ATOM 855 C CA . GLN A 1 110 ? 1.477 4.716 14.741 1.00 97.38 110 GLN A CA 1
ATOM 856 C C . GLN A 1 110 ? 0.537 3.932 15.661 1.00 97.38 110 GLN A C 1
ATOM 858 O O . GLN A 1 110 ? 0.672 3.946 16.885 1.00 97.38 110 GLN A O 1
ATOM 863 N N . PHE A 1 111 ? -0.418 3.223 15.066 1.00 97.19 111 PHE A N 1
ATOM 864 C CA . PHE A 1 111 ? -1.328 2.320 15.762 1.00 97.19 111 PHE A CA 1
ATOM 865 C C . PHE A 1 111 ? -0.894 0.873 15.548 1.00 97.19 111 PHE A C 1
ATOM 867 O O . PHE A 1 111 ? -0.719 0.424 14.415 1.00 97.19 111 PHE A O 1
ATOM 874 N N . HIS A 1 112 ? -0.766 0.116 16.633 1.00 96.88 112 HIS A N 1
ATOM 875 C CA . HIS A 1 112 ? -0.470 -1.311 16.606 1.00 96.88 112 HIS A CA 1
ATOM 876 C C . HIS A 1 112 ? -1.675 -2.107 17.083 1.00 96.88 112 HIS A C 1
ATOM 878 O O . HIS A 1 112 ? -2.047 -2.017 18.247 1.00 96.88 112 HIS A O 1
ATOM 884 N N . LEU A 1 113 ? -2.241 -2.934 16.212 1.00 96.69 113 LEU A N 1
ATOM 885 C CA . LEU A 1 113 ? -3.197 -3.971 16.580 1.00 96.69 113 LEU A CA 1
ATOM 886 C C . LEU A 1 113 ? -2.447 -5.304 16.690 1.00 96.69 113 LEU A C 1
ATOM 888 O O . LEU A 1 113 ? -1.973 -5.838 15.685 1.00 96.69 113 LEU A O 1
ATOM 892 N N . ASN A 1 114 ? -2.344 -5.842 17.903 1.00 94.94 114 ASN A N 1
ATOM 893 C CA . ASN A 1 114 ? -1.766 -7.160 18.159 1.00 94.94 114 ASN A CA 1
ATOM 894 C C . ASN A 1 114 ? -2.904 -8.181 18.293 1.00 94.94 114 ASN A C 1
ATOM 896 O O . ASN A 1 114 ? -3.791 -8.005 19.124 1.00 94.94 114 ASN A O 1
ATOM 900 N N . LEU A 1 115 ? -2.882 -9.247 17.491 1.00 92.88 115 LEU A N 1
ATOM 901 C CA . LEU A 1 115 ? -3.882 -10.320 17.511 1.00 92.88 115 LEU A CA 1
ATOM 902 C C . LEU A 1 115 ? -3.212 -11.687 17.625 1.00 92.88 115 LEU A C 1
ATOM 904 O O . LEU A 1 115 ? -2.206 -11.951 16.964 1.00 92.88 115 LEU A O 1
ATOM 908 N N . CYS A 1 116 ? -3.799 -12.578 18.422 1.00 89.44 116 CYS A N 1
ATOM 909 C CA . CYS A 1 116 ? -3.388 -13.976 18.488 1.00 89.44 116 CYS A CA 1
ATOM 910 C C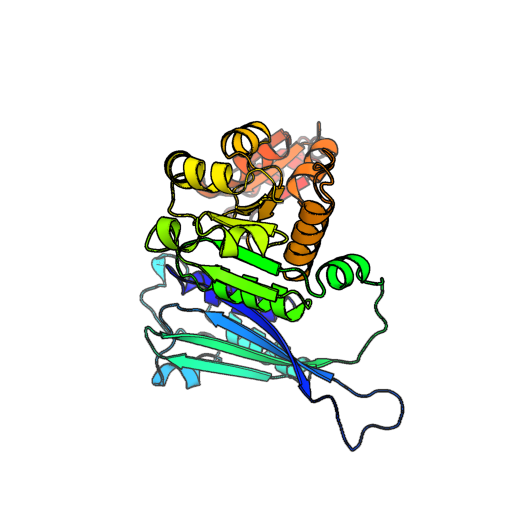 . CYS A 1 116 ? -4.206 -14.798 17.485 1.00 89.44 116 CYS A C 1
ATOM 912 O O . CYS A 1 116 ? -5.418 -14.946 17.622 1.00 89.44 116 CYS A O 1
ATOM 914 N N . CYS A 1 117 ? -3.549 -15.350 16.470 1.00 86.75 117 CYS A N 1
ATOM 915 C CA . CYS A 1 117 ? -4.195 -16.080 15.387 1.00 86.75 117 CYS A CA 1
ATOM 916 C C . CYS A 1 117 ? -3.793 -17.554 15.403 1.00 86.75 117 CYS A C 1
ATOM 918 O O . CYS A 1 117 ? -2.650 -17.905 15.695 1.00 86.75 117 CYS A O 1
ATOM 920 N N . LEU A 1 118 ? -4.734 -18.431 15.057 1.00 85.69 118 LEU A N 1
ATOM 921 C CA . LEU A 1 118 ? -4.418 -19.827 14.776 1.00 85.69 118 LEU A CA 1
ATOM 922 C C . LEU A 1 118 ? -3.969 -19.941 13.315 1.00 85.69 118 LEU A C 1
ATOM 924 O O . LEU A 1 118 ? -4.691 -19.459 12.437 1.00 85.69 118 LEU A O 1
ATOM 928 N N . PRO A 1 119 ? -2.812 -20.561 13.033 1.00 82.19 119 PRO A N 1
ATOM 929 C CA . PRO A 1 119 ? -2.413 -20.820 11.662 1.00 82.19 119 PRO A CA 1
ATOM 930 C C . PRO A 1 119 ? -3.423 -21.773 11.021 1.00 82.19 119 PRO A C 1
ATOM 932 O O . PRO A 1 119 ? -3.783 -22.805 11.590 1.00 82.19 119 PRO A O 1
ATOM 935 N N . VAL A 1 120 ? -3.877 -21.416 9.826 1.00 81.69 120 VAL A N 1
ATOM 936 C CA . VAL A 1 120 ? -4.698 -22.275 8.972 1.00 81.69 120 VAL A CA 1
ATOM 937 C C . VAL A 1 120 ? -3.890 -22.634 7.736 1.00 81.69 120 VAL A C 1
ATOM 939 O O . VAL A 1 120 ? -3.061 -21.840 7.287 1.00 81.69 120 VAL A O 1
ATOM 942 N N . GLN A 1 121 ? -4.111 -23.828 7.184 1.00 74.12 121 GLN A N 1
ATOM 943 C CA . GLN A 1 121 ? -3.508 -24.161 5.898 1.00 74.12 121 GLN A CA 1
ATOM 944 C C . GLN A 1 121 ? -4.017 -23.175 4.834 1.00 74.12 121 GLN A C 1
ATOM 946 O O . GLN A 1 121 ? -5.211 -22.850 4.833 1.00 74.12 121 GLN A O 1
ATOM 951 N N . PRO A 1 122 ? -3.137 -22.667 3.955 1.00 68.00 122 PRO A N 1
ATOM 952 C CA . PRO A 1 122 ? -3.550 -21.747 2.908 1.00 68.00 122 PRO A CA 1
ATOM 953 C C . PRO A 1 122 ? -4.637 -22.391 2.038 1.00 68.00 122 PRO A C 1
ATOM 955 O O . PRO A 1 122 ? -4.482 -23.510 1.559 1.00 68.00 122 PRO A O 1
ATOM 958 N N . ARG A 1 123 ? -5.752 -21.674 1.841 1.00 55.81 123 ARG A N 1
ATOM 959 C CA . ARG A 1 123 ? -6.910 -22.142 1.051 1.00 55.81 123 ARG A CA 1
ATOM 960 C C . ARG A 1 123 ? -6.604 -22.237 -0.452 1.00 55.81 123 ARG A C 1
ATOM 962 O O . ARG A 1 123 ? -7.294 -22.952 -1.167 1.00 55.81 123 ARG A O 1
ATOM 969 N N . ALA A 1 124 ? -5.568 -21.537 -0.903 1.00 55.28 124 ALA A N 1
ATOM 970 C CA . ALA A 1 124 ? -4.951 -21.651 -2.216 1.00 55.28 124 ALA A CA 1
ATOM 971 C C . ALA A 1 124 ? -3.459 -21.328 -2.063 1.00 55.28 124 ALA A C 1
ATOM 973 O O . ALA A 1 124 ? -3.095 -20.471 -1.250 1.00 55.28 124 ALA A O 1
ATOM 974 N N . ALA A 1 125 ? -2.597 -22.002 -2.824 1.00 52.22 125 ALA A N 1
ATOM 975 C CA . ALA A 1 125 ? -1.216 -21.566 -2.956 1.00 52.22 125 ALA A CA 1
ATOM 976 C C . ALA A 1 125 ? -1.232 -20.185 -3.623 1.00 52.22 125 ALA A C 1
ATOM 978 O O . ALA A 1 125 ? -1.725 -20.043 -4.740 1.00 52.22 125 ALA A O 1
ATOM 979 N N . VAL A 1 126 ? -0.719 -19.161 -2.938 1.00 52.75 126 VAL A N 1
ATOM 980 C CA . VAL A 1 126 ? -0.267 -17.949 -3.632 1.00 52.75 126 VAL A CA 1
ATOM 981 C C . VAL A 1 126 ? 0.711 -18.427 -4.712 1.00 52.75 126 VAL A C 1
ATOM 983 O O . VAL A 1 126 ? 1.529 -19.292 -4.381 1.00 52.75 126 VAL A O 1
ATOM 986 N N . PRO A 1 127 ? 0.641 -17.949 -5.969 1.00 54.66 127 PRO A N 1
ATOM 987 C CA . PRO A 1 127 ? 1.583 -18.369 -6.998 1.00 54.66 127 PRO A CA 1
ATOM 988 C C . PRO A 1 127 ? 3.007 -18.032 -6.539 1.00 54.66 127 PRO A C 1
ATOM 990 O O . PRO A 1 127 ? 3.455 -16.894 -6.619 1.00 54.66 127 PRO A O 1
ATOM 993 N N . ALA A 1 128 ? 3.720 -19.023 -6.001 1.00 57.72 128 ALA A N 1
ATOM 994 C CA . ALA A 1 128 ? 5.095 -18.872 -5.524 1.00 57.72 128 ALA A CA 1
ATOM 995 C C . ALA A 1 128 ? 6.072 -18.573 -6.679 1.00 57.72 128 ALA A C 1
ATOM 997 O O . ALA A 1 128 ? 7.213 -18.170 -6.458 1.00 57.72 128 ALA A O 1
ATOM 998 N N . THR A 1 129 ? 5.605 -18.775 -7.911 1.00 60.56 129 THR A N 1
ATOM 999 C CA . THR A 1 129 ? 6.337 -18.648 -9.166 1.00 60.56 129 THR A CA 1
ATOM 1000 C C . THR A 1 129 ? 6.811 -17.227 -9.444 1.00 60.56 129 THR A C 1
ATOM 1002 O O . THR A 1 129 ? 7.938 -17.062 -9.900 1.00 60.56 129 THR A O 1
ATOM 1005 N N . ASP A 1 130 ? 6.009 -16.202 -9.140 1.00 69.50 130 ASP A N 1
ATOM 1006 C CA . ASP A 1 130 ? 6.399 -14.822 -9.454 1.00 69.50 130 ASP A CA 1
ATOM 1007 C C . ASP A 1 130 ? 7.493 -14.319 -8.509 1.00 69.50 130 ASP A C 1
ATOM 1009 O O . ASP A 1 130 ? 8.495 -13.782 -8.967 1.00 69.50 130 ASP A O 1
ATOM 1013 N N . THR A 1 131 ? 7.384 -14.578 -7.201 1.00 74.62 131 THR A N 1
ATOM 1014 C CA . THR A 1 131 ? 8.438 -14.206 -6.240 1.00 74.62 131 THR A CA 1
ATOM 1015 C C . THR A 1 131 ? 9.755 -14.933 -6.496 1.00 74.62 131 THR A C 1
ATOM 1017 O O . THR A 1 131 ? 10.808 -14.324 -6.366 1.00 74.62 131 THR A O 1
ATOM 1020 N N . ALA A 1 132 ? 9.718 -16.203 -6.916 1.00 81.00 132 ALA A N 1
ATOM 1021 C CA . ALA A 1 132 ? 10.932 -16.942 -7.264 1.00 81.00 132 ALA A CA 1
ATOM 1022 C C . ALA A 1 132 ? 11.642 -16.359 -8.501 1.00 81.00 132 ALA A C 1
ATOM 1024 O O . ALA A 1 132 ? 12.863 -16.409 -8.597 1.00 81.00 132 ALA A O 1
ATOM 1025 N N . MET A 1 133 ? 10.894 -15.772 -9.443 1.00 85.50 133 MET A N 1
ATOM 1026 C CA . MET A 1 133 ? 11.466 -15.139 -10.635 1.00 85.50 133 MET A CA 1
ATOM 1027 C C . MET A 1 133 ? 12.220 -13.841 -10.314 1.00 85.50 133 MET A C 1
ATOM 1029 O O . MET A 1 133 ? 13.116 -13.451 -11.065 1.00 85.50 133 MET A O 1
ATOM 1033 N N . LEU A 1 134 ? 11.862 -13.175 -9.214 1.00 90.94 134 LEU A N 1
ATOM 1034 C CA . LEU A 1 134 ? 12.510 -11.945 -8.764 1.00 90.94 134 LEU A CA 1
ATOM 1035 C C . LEU A 1 134 ? 13.869 -12.202 -8.098 1.00 90.94 134 LEU A C 1
ATOM 1037 O O . LEU A 1 134 ? 14.645 -11.261 -7.941 1.00 90.94 134 LEU A O 1
ATOM 1041 N N . GLU A 1 135 ? 14.184 -13.443 -7.726 1.00 93.56 135 GLU A N 1
ATOM 1042 C CA . GLU A 1 135 ? 15.405 -13.757 -6.992 1.00 93.56 135 GLU A CA 1
ATOM 1043 C C . GLU A 1 135 ? 16.668 -13.398 -7.797 1.00 93.56 135 GLU A C 1
ATOM 1045 O O . GLU A 1 135 ? 16.870 -13.828 -8.934 1.00 93.56 135 GLU A O 1
ATOM 1050 N N . GLY A 1 136 ? 17.510 -12.542 -7.213 1.00 92.62 136 GLY A N 1
ATOM 1051 C CA . GLY A 1 136 ? 18.738 -12.032 -7.827 1.00 92.62 136 GLY A CA 1
ATOM 1052 C C . GLY A 1 136 ? 18.541 -10.985 -8.931 1.00 92.62 136 GLY A C 1
ATOM 1053 O O . GLY A 1 136 ? 19.537 -10.437 -9.409 1.00 92.62 136 GLY A O 1
ATOM 1054 N N . LYS A 1 137 ? 17.299 -10.668 -9.324 1.00 94.12 137 LYS A N 1
ATOM 1055 C CA . LYS A 1 137 ? 17.012 -9.682 -10.377 1.00 94.12 137 LYS A CA 1
ATOM 1056 C C . LYS A 1 137 ? 17.343 -8.269 -9.931 1.00 94.12 137 LYS A C 1
ATOM 1058 O O . LYS A 1 137 ? 16.945 -7.845 -8.850 1.00 94.12 137 LYS A O 1
ATOM 1063 N N . LYS A 1 138 ? 18.065 -7.532 -10.769 1.00 93.75 138 LYS A N 1
ATOM 1064 C CA . LYS A 1 138 ? 18.519 -6.169 -10.493 1.00 93.75 138 LYS A CA 1
ATOM 1065 C C . LYS A 1 138 ? 17.487 -5.169 -10.993 1.00 93.75 138 LYS A C 1
ATOM 1067 O O . LYS A 1 138 ? 17.275 -5.044 -12.197 1.00 93.75 138 LYS A O 1
ATOM 1072 N N . ILE A 1 139 ? 16.829 -4.490 -10.059 1.00 93.56 139 ILE A N 1
ATOM 1073 C CA . ILE A 1 139 ? 15.709 -3.592 -10.349 1.00 93.56 139 ILE A CA 1
ATOM 1074 C C . ILE A 1 139 ? 16.072 -2.177 -9.909 1.00 93.56 139 ILE A C 1
ATOM 1076 O O . ILE A 1 139 ? 16.359 -1.929 -8.734 1.00 93.56 139 ILE A O 1
ATOM 1080 N N . LEU A 1 140 ? 16.017 -1.236 -10.846 1.00 91.50 140 LEU A N 1
ATOM 1081 C CA . LEU A 1 140 ? 16.217 0.182 -10.573 1.00 91.50 140 LEU A CA 1
ATOM 1082 C C . LEU A 1 140 ? 14.867 0.892 -10.511 1.00 91.50 140 LEU A C 1
ATOM 1084 O O . LEU A 1 140 ? 14.129 0.893 -11.489 1.00 91.50 140 LEU A O 1
ATOM 1088 N N . LEU A 1 141 ? 14.556 1.518 -9.381 1.00 91.69 141 LEU A N 1
ATOM 1089 C CA . LEU A 1 141 ? 13.389 2.376 -9.227 1.00 91.69 141 LEU A CA 1
ATOM 1090 C C . LEU A 1 141 ? 13.826 3.836 -9.370 1.00 91.69 141 LEU A C 1
ATOM 1092 O O . LEU A 1 141 ? 14.798 4.256 -8.747 1.00 91.69 141 LEU A O 1
ATOM 1096 N N . VAL A 1 142 ? 13.122 4.612 -10.182 1.00 87.81 142 VAL A N 1
ATOM 1097 C CA . VAL A 1 142 ? 13.482 5.990 -10.527 1.00 87.81 142 VAL A CA 1
ATOM 1098 C C . VAL A 1 142 ? 12.296 6.886 -10.232 1.00 87.81 142 VAL A C 1
ATOM 1100 O O . VAL A 1 142 ? 11.207 6.649 -10.744 1.00 87.81 142 VAL A O 1
ATOM 1103 N N . GLY A 1 143 ? 12.487 7.914 -9.421 1.00 86.12 143 GLY A N 1
ATOM 1104 C CA . GLY A 1 143 ? 11.419 8.835 -9.056 1.00 86.12 143 GLY A CA 1
ATOM 1105 C C . GLY A 1 143 ? 11.831 9.749 -7.915 1.00 86.12 143 GLY A C 1
ATOM 1106 O O . GLY A 1 143 ? 12.869 9.504 -7.306 1.00 86.12 143 GLY A O 1
ATOM 1107 N N . PRO A 1 144 ? 11.030 10.777 -7.600 1.00 84.25 144 PRO A N 1
ATOM 1108 C CA . PRO A 1 144 ? 11.319 11.651 -6.474 1.00 84.25 144 PRO A CA 1
ATOM 1109 C C . PRO A 1 144 ? 11.423 10.855 -5.172 1.00 84.25 144 PRO A C 1
ATOM 1111 O O . PRO A 1 144 ? 10.709 9.866 -4.975 1.00 84.25 144 PRO A O 1
ATOM 1114 N N . ALA A 1 145 ? 12.305 11.296 -4.275 1.00 85.62 145 ALA A N 1
ATOM 1115 C CA . ALA A 1 145 ? 12.455 10.688 -2.958 1.00 85.62 145 ALA A CA 1
ATOM 1116 C C . ALA A 1 145 ? 11.109 10.695 -2.209 1.00 85.62 145 ALA A C 1
ATOM 1118 O O . ALA A 1 145 ? 10.612 11.742 -1.792 1.00 85.62 145 ALA A O 1
ATOM 1119 N N . SER A 1 146 ? 10.506 9.515 -2.057 1.00 87.88 146 SER A N 1
ATOM 1120 C CA . SER A 1 146 ? 9.199 9.343 -1.430 1.00 87.88 146 SER A CA 1
ATOM 1121 C C . SER A 1 146 ? 9.129 8.032 -0.650 1.00 87.88 146 SER A C 1
ATOM 1123 O O . SER A 1 146 ? 9.752 7.027 -1.007 1.00 87.88 146 SER A O 1
ATOM 1125 N N . ARG A 1 147 ? 8.301 8.007 0.402 1.00 89.19 147 ARG A N 1
ATOM 1126 C CA . ARG A 1 147 ? 8.058 6.792 1.199 1.00 89.19 147 ARG A CA 1
ATOM 1127 C C . ARG A 1 147 ? 7.483 5.650 0.355 1.00 89.19 147 ARG A C 1
ATOM 1129 O O . ARG A 1 147 ? 7.727 4.484 0.650 1.00 89.19 147 ARG A O 1
ATOM 1136 N N . TYR A 1 148 ? 6.756 5.970 -0.717 1.00 90.88 148 TYR A N 1
ATOM 1137 C CA . TYR A 1 148 ? 6.278 4.974 -1.674 1.00 90.88 148 TYR A CA 1
ATOM 1138 C C . TYR A 1 148 ? 7.444 4.239 -2.349 1.00 90.88 148 TYR A C 1
ATOM 1140 O O . TYR A 1 148 ? 7.457 3.007 -2.364 1.00 90.88 148 TYR A O 1
ATOM 1148 N N . LEU A 1 149 ? 8.443 4.976 -2.847 1.00 91.62 149 LEU A N 1
ATOM 1149 C CA . LEU A 1 149 ? 9.612 4.406 -3.519 1.00 91.62 149 LEU A CA 1
ATOM 1150 C C . LEU A 1 149 ? 10.480 3.581 -2.555 1.00 91.62 149 LEU A C 1
ATOM 1152 O O . LEU A 1 149 ? 10.960 2.502 -2.913 1.00 91.62 149 LEU A O 1
ATOM 1156 N N . GLU A 1 150 ? 10.626 4.042 -1.310 1.00 92.75 150 GLU A N 1
ATOM 1157 C CA . GLU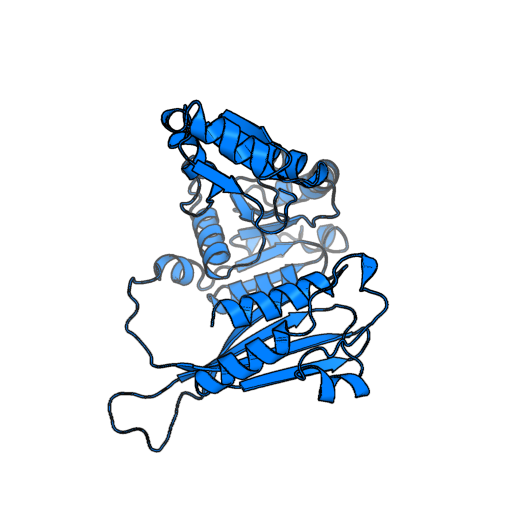 A 1 150 ? 11.328 3.312 -0.247 1.00 92.75 150 GLU A CA 1
ATOM 1158 C C . GLU A 1 150 ? 10.645 1.980 0.096 1.00 92.75 150 GLU A C 1
ATOM 1160 O O . GLU A 1 150 ? 11.302 0.936 0.167 1.00 92.75 150 GLU A O 1
ATOM 1165 N N . GLU A 1 151 ? 9.322 1.980 0.292 1.00 94.19 151 GLU A N 1
ATOM 1166 C CA . GLU A 1 151 ? 8.576 0.757 0.605 1.00 94.19 151 GLU A CA 1
ATOM 1167 C C . GLU A 1 151 ? 8.489 -0.181 -0.609 1.00 94.19 151 GLU A C 1
ATOM 1169 O O . GLU A 1 151 ? 8.563 -1.397 -0.429 1.00 94.19 151 GLU A O 1
ATOM 1174 N N . ALA A 1 152 ? 8.417 0.342 -1.840 1.00 94.50 152 ALA A N 1
ATOM 1175 C CA . ALA A 1 152 ? 8.496 -0.461 -3.064 1.00 94.50 152 ALA A CA 1
ATOM 1176 C C . ALA A 1 152 ? 9.863 -1.147 -3.192 1.00 94.50 152 ALA A C 1
ATOM 1178 O O . ALA A 1 152 ? 9.938 -2.352 -3.437 1.00 94.50 152 ALA A O 1
ATOM 1179 N N . THR A 1 153 ? 10.944 -0.412 -2.921 1.00 95.44 153 THR A N 1
ATOM 1180 C CA . THR A 1 153 ? 12.306 -0.963 -2.881 1.00 95.44 153 THR A CA 1
ATOM 1181 C C . THR A 1 153 ? 12.416 -2.061 -1.822 1.00 95.44 153 THR A C 1
ATOM 1183 O O . THR A 1 153 ? 12.894 -3.159 -2.108 1.00 95.44 153 THR A O 1
ATOM 1186 N N . ARG A 1 154 ? 11.908 -1.820 -0.605 1.00 95.19 154 ARG A N 1
ATOM 1187 C CA . ARG A 1 154 ? 11.907 -2.821 0.474 1.00 95.19 154 ARG A CA 1
ATOM 1188 C C . ARG A 1 154 ? 11.075 -4.056 0.127 1.00 95.19 154 ARG A C 1
ATOM 1190 O O . ARG A 1 154 ? 11.480 -5.165 0.468 1.00 95.19 154 ARG A O 1
ATOM 1197 N N . ALA A 1 155 ? 9.932 -3.879 -0.530 1.00 93.19 155 ALA A N 1
ATOM 1198 C CA . ALA A 1 155 ? 9.082 -4.976 -0.976 1.00 93.19 155 ALA A CA 1
ATOM 1199 C C . ALA A 1 155 ? 9.822 -5.887 -1.965 1.00 93.19 155 ALA A C 1
ATOM 1201 O O . ALA A 1 155 ? 9.796 -7.105 -1.799 1.00 93.19 155 ALA A O 1
ATOM 1202 N N . LEU A 1 156 ? 10.530 -5.305 -2.936 1.00 94.94 156 LEU A N 1
ATOM 1203 C CA . LEU A 1 156 ? 11.313 -6.054 -3.922 1.00 94.94 156 LEU A CA 1
ATOM 1204 C C . LEU A 1 156 ? 12.515 -6.765 -3.292 1.00 94.94 156 LEU A C 1
ATOM 1206 O O . LEU A 1 156 ? 12.722 -7.944 -3.570 1.00 94.94 156 LEU A O 1
ATOM 1210 N N . LEU A 1 157 ? 13.237 -6.104 -2.378 1.00 94.88 157 LEU A N 1
ATOM 1211 C CA . LEU A 1 157 ? 14.290 -6.747 -1.577 1.00 94.88 157 LEU A CA 1
ATOM 1212 C C . LEU A 1 157 ? 13.738 -7.946 -0.788 1.00 94.88 157 LEU A C 1
ATOM 1214 O O . LEU A 1 157 ? 14.350 -9.009 -0.752 1.00 94.88 157 LEU A O 1
ATOM 1218 N N . GLY A 1 158 ? 12.548 -7.802 -0.192 1.00 91.88 158 GLY A N 1
ATOM 1219 C CA . GLY A 1 158 ? 11.855 -8.884 0.512 1.00 91.88 158 GLY A CA 1
ATOM 1220 C C . GLY A 1 158 ? 11.406 -10.041 -0.389 1.00 91.88 158 GLY A C 1
ATOM 1221 O O . GLY A 1 158 ? 11.165 -11.133 0.118 1.00 91.88 158 GLY A O 1
ATOM 1222 N N . CYS A 1 159 ? 11.322 -9.818 -1.703 1.00 92.12 159 CYS A N 1
ATOM 1223 C CA . CYS A 1 159 ? 11.055 -10.845 -2.713 1.00 92.12 159 CYS A CA 1
ATOM 1224 C C . CYS A 1 159 ? 12.341 -11.464 -3.295 1.00 92.12 159 CYS A C 1
ATOM 1226 O O . CYS A 1 159 ? 12.251 -12.242 -4.236 1.00 92.12 159 CYS A O 1
ATOM 1228 N N . GLY A 1 160 ? 13.525 -11.120 -2.773 1.00 93.56 160 GLY A N 1
ATOM 1229 C CA . GLY A 1 160 ? 14.810 -11.663 -3.230 1.00 93.56 160 GLY A CA 1
ATOM 1230 C C . GLY A 1 160 ? 15.466 -10.901 -4.387 1.00 93.56 160 GLY A C 1
ATOM 1231 O O . GLY A 1 160 ? 16.549 -11.290 -4.824 1.00 93.56 160 GLY A O 1
ATOM 1232 N N . ALA A 1 161 ? 14.863 -9.812 -4.871 1.00 95.31 161 ALA A N 1
ATOM 1233 C CA . ALA A 1 161 ? 15.476 -8.959 -5.886 1.00 95.31 161 ALA A CA 1
ATOM 1234 C C . ALA A 1 161 ? 16.614 -8.108 -5.299 1.00 95.31 161 ALA A C 1
ATOM 1236 O O . ALA A 1 161 ? 16.639 -7.786 -4.112 1.00 95.31 161 ALA A O 1
ATOM 1237 N N . VAL A 1 162 ? 17.530 -7.671 -6.157 1.00 94.81 162 VAL A N 1
ATOM 1238 C CA . VAL A 1 162 ? 18.533 -6.645 -5.862 1.00 94.81 162 VAL A CA 1
ATOM 1239 C C . VAL A 1 162 ? 17.965 -5.299 -6.314 1.00 94.81 162 VAL A C 1
ATOM 1241 O O . VAL A 1 162 ? 18.165 -4.874 -7.451 1.00 94.81 162 VAL A O 1
ATOM 1244 N N . ALA A 1 163 ? 17.204 -4.643 -5.438 1.00 93.81 163 ALA A N 1
ATOM 1245 C CA . ALA A 1 163 ? 16.509 -3.397 -5.757 1.00 93.81 163 ALA A CA 1
ATOM 1246 C C . ALA A 1 163 ? 17.200 -2.160 -5.166 1.00 93.81 163 ALA A C 1
ATOM 1248 O O . ALA A 1 163 ? 17.718 -2.198 -4.048 1.00 93.81 163 ALA A O 1
ATOM 1249 N N . ARG A 1 164 ? 17.166 -1.043 -5.900 1.00 91.19 164 ARG A N 1
ATOM 1250 C CA . ARG A 1 164 ? 17.613 0.279 -5.427 1.00 91.19 164 ARG A CA 1
ATOM 1251 C C . ARG A 1 164 ? 16.767 1.394 -6.030 1.00 91.19 164 ARG A C 1
ATOM 1253 O O . ARG A 1 164 ? 16.293 1.251 -7.154 1.00 91.19 164 ARG A O 1
ATOM 1260 N N . CYS A 1 165 ? 16.639 2.509 -5.318 1.00 88.75 165 CYS A N 1
ATOM 1261 C CA . CYS A 1 165 ? 15.964 3.706 -5.807 1.00 88.75 165 CYS A CA 1
ATOM 1262 C C . CYS A 1 165 ? 16.943 4.856 -6.085 1.00 88.75 165 CYS A C 1
ATOM 1264 O O . CYS A 1 165 ? 17.964 4.979 -5.405 1.00 88.75 165 CYS A O 1
ATOM 1266 N N . VAL A 1 166 ? 16.624 5.697 -7.068 1.00 84.12 166 VAL A N 1
ATOM 1267 C CA . VAL A 1 166 ? 17.353 6.928 -7.413 1.00 84.12 166 VAL A CA 1
ATOM 1268 C C . VAL A 1 166 ? 16.374 8.069 -7.698 1.00 84.12 166 VAL A C 1
ATOM 1270 O O . VAL A 1 166 ? 15.270 7.825 -8.187 1.00 84.12 166 VAL A O 1
ATOM 1273 N N . ASP A 1 167 ? 16.796 9.297 -7.393 1.00 79.19 167 ASP A N 1
ATOM 1274 C CA . ASP A 1 167 ? 15.991 10.515 -7.557 1.00 79.19 167 ASP A CA 1
ATOM 1275 C C . ASP A 1 167 ? 15.830 10.935 -9.034 1.00 79.19 167 ASP A C 1
ATOM 1277 O O . ASP A 1 167 ? 16.633 10.559 -9.892 1.00 79.19 167 ASP A O 1
ATOM 1281 N N . TYR A 1 168 ? 14.799 11.729 -9.342 1.00 67.88 168 TYR A N 1
ATOM 1282 C CA . TYR A 1 168 ? 14.465 12.202 -10.684 1.00 67.88 168 TYR A CA 1
ATOM 1283 C C . TYR A 1 168 ? 13.914 13.647 -10.697 1.00 67.88 168 TYR A C 1
ATOM 1285 O O . TYR A 1 168 ? 12.943 13.902 -9.981 1.00 67.88 168 TYR A O 1
ATOM 1293 N N . PRO A 1 169 ? 14.404 14.596 -11.544 1.00 53.31 169 PRO A N 1
ATOM 1294 C CA . PRO A 1 169 ? 15.455 14.541 -12.571 1.00 53.31 169 PRO A CA 1
ATOM 1295 C C . PRO A 1 169 ? 16.739 15.305 -12.147 1.00 53.31 169 PRO A C 1
ATOM 1297 O O . PRO A 1 169 ? 17.202 16.193 -12.861 1.00 53.31 169 PRO A O 1
ATOM 1300 N N . GLY A 1 170 ? 17.295 15.018 -10.965 1.00 56.91 170 GLY A N 1
ATOM 1301 C CA . GLY A 1 170 ? 18.544 15.621 -10.462 1.00 56.91 170 GLY A CA 1
ATOM 1302 C C . GLY A 1 170 ? 19.638 14.572 -10.241 1.00 56.91 170 GLY A C 1
ATOM 1303 O O . GLY A 1 170 ? 19.308 13.472 -9.819 1.00 56.91 170 GLY A O 1
ATOM 1304 N N . GLU A 1 171 ? 20.905 14.891 -10.567 1.00 46.78 171 GLU A N 1
ATOM 1305 C CA . GLU A 1 171 ? 22.140 14.050 -10.556 1.00 46.78 171 GLU A CA 1
ATOM 1306 C C . GLU A 1 171 ? 22.084 12.668 -11.261 1.00 46.78 171 GLU A C 1
ATOM 1308 O O . GLU A 1 171 ? 23.112 12.129 -11.678 1.00 46.78 171 GLU A O 1
ATOM 1313 N N . ALA A 1 172 ? 20.900 12.089 -11.444 1.00 48.94 172 ALA A N 1
ATOM 1314 C CA . ALA A 1 172 ? 20.651 10.769 -11.984 1.00 48.94 172 ALA A CA 1
ATOM 1315 C C . ALA A 1 172 ? 20.764 10.734 -13.509 1.00 48.94 172 ALA A C 1
ATOM 1317 O O . ALA A 1 172 ? 21.265 9.759 -14.040 1.00 48.94 172 ALA A O 1
ATOM 1318 N N . THR A 1 173 ? 20.407 11.784 -14.250 1.00 52.03 173 THR A N 1
ATOM 1319 C CA . THR A 1 173 ? 20.609 11.787 -15.713 1.00 52.03 173 THR A CA 1
ATOM 1320 C C . THR A 1 173 ? 22.084 11.726 -16.120 1.00 52.03 173 THR A C 1
ATOM 1322 O O . THR A 1 173 ? 22.370 11.219 -17.197 1.00 52.03 173 THR A O 1
ATOM 1325 N N . GLU A 1 174 ? 23.022 12.163 -15.271 1.00 51.28 174 GLU A N 1
ATOM 1326 C CA . GLU A 1 174 ? 24.469 12.047 -15.529 1.00 51.28 174 GLU A CA 1
ATOM 1327 C C . GLU A 1 174 ? 25.079 10.750 -14.966 1.00 51.28 174 GLU A C 1
ATOM 1329 O O . GLU A 1 174 ? 25.966 10.177 -15.590 1.00 51.28 174 GLU A O 1
ATOM 1334 N N . LYS A 1 175 ? 24.598 10.247 -13.815 1.00 51.22 175 LYS A N 1
ATOM 1335 C CA . LYS A 1 175 ? 25.115 9.007 -13.190 1.00 51.22 175 LYS A CA 1
ATOM 1336 C C . LYS A 1 175 ? 24.400 7.721 -13.633 1.00 51.22 175 LYS A C 1
ATOM 1338 O O . LYS A 1 175 ? 24.959 6.640 -13.495 1.00 51.22 175 LYS A O 1
ATOM 1343 N N . VAL A 1 176 ? 23.161 7.801 -14.122 1.00 53.09 176 VAL A N 1
ATOM 1344 C CA . VAL A 1 176 ? 22.333 6.651 -14.553 1.00 53.09 176 VAL A CA 1
ATOM 1345 C C . VAL A 1 176 ? 22.473 6.371 -16.049 1.00 53.09 176 VAL A C 1
ATOM 1347 O O . VAL A 1 176 ? 22.312 5.225 -16.456 1.00 53.09 176 VAL A O 1
ATOM 1350 N N . THR A 1 177 ? 22.876 7.368 -16.844 1.00 55.69 177 THR A N 1
ATOM 1351 C CA . THR A 1 177 ? 23.339 7.168 -18.231 1.00 55.69 177 THR A CA 1
ATOM 1352 C C . THR A 1 177 ? 24.754 6.590 -18.306 1.00 55.69 177 THR A C 1
ATOM 1354 O O . THR A 1 177 ? 25.234 6.279 -19.396 1.00 55.69 177 THR A O 1
ATOM 1357 N N . ASP A 1 178 ? 25.415 6.398 -17.159 1.00 58.84 178 ASP A N 1
ATOM 1358 C CA . ASP A 1 178 ? 26.661 5.650 -17.083 1.00 58.84 178 ASP A CA 1
ATOM 1359 C C . ASP A 1 178 ? 26.413 4.230 -17.621 1.00 58.84 178 ASP A C 1
ATOM 1361 O O . ASP A 1 178 ? 25.546 3.494 -17.137 1.00 58.84 178 ASP A O 1
ATOM 1365 N N . ALA A 1 179 ? 27.159 3.834 -18.654 1.00 55.25 179 ALA A N 1
ATOM 1366 C CA . ALA A 1 179 ? 27.006 2.544 -19.327 1.00 55.25 179 ALA A CA 1
ATOM 1367 C C . ALA A 1 179 ? 27.137 1.352 -18.350 1.00 55.25 179 ALA A C 1
ATOM 1369 O O . ALA A 1 179 ? 26.575 0.272 -18.575 1.00 55.25 179 ALA A O 1
ATOM 1370 N N . ALA A 1 180 ? 27.835 1.557 -17.227 1.00 54.97 180 ALA A N 1
ATOM 1371 C CA . ALA A 1 180 ? 27.935 0.603 -16.127 1.00 54.97 180 ALA A CA 1
ATOM 1372 C C . ALA A 1 180 ? 26.621 0.436 -15.339 1.00 54.97 180 ALA A C 1
ATOM 1374 O O . ALA A 1 180 ? 26.337 -0.654 -14.841 1.00 54.97 180 ALA A O 1
ATOM 1375 N N . LEU A 1 181 ? 25.802 1.489 -15.228 1.00 62.19 181 LEU A N 1
ATOM 1376 C CA . LEU A 1 181 ? 24.482 1.415 -14.605 1.00 62.19 181 LEU A CA 1
ATOM 1377 C C . LEU A 1 181 ? 23.478 0.695 -15.510 1.00 62.19 181 LEU A C 1
ATOM 1379 O O . LEU A 1 181 ? 22.719 -0.142 -15.018 1.00 62.19 181 LEU A O 1
ATOM 1383 N N . HIS A 1 182 ? 23.547 0.978 -16.813 1.00 63.34 182 HIS A N 1
ATOM 1384 C CA . HIS A 1 182 ? 22.747 0.373 -17.878 1.00 63.34 182 HIS A CA 1
ATOM 1385 C C . HIS A 1 182 ? 22.907 -1.141 -17.997 1.00 63.34 182 HIS A C 1
ATOM 1387 O O . HIS A 1 182 ? 21.937 -1.886 -17.899 1.00 63.34 182 HIS A O 1
ATOM 1393 N N . SER A 1 183 ? 24.146 -1.604 -18.167 1.00 61.06 183 SER A N 1
ATOM 1394 C CA . SER A 1 183 ? 24.472 -3.023 -18.388 1.00 61.06 183 SER A CA 1
ATOM 1395 C C . SER A 1 183 ? 24.260 -3.911 -17.155 1.00 61.06 183 SER A C 1
ATOM 1397 O O . SER A 1 183 ? 24.432 -5.128 -17.216 1.00 61.06 183 SER A O 1
ATOM 1399 N N . ALA A 1 184 ? 23.888 -3.311 -16.024 1.00 74.94 184 ALA A N 1
ATOM 1400 C CA . ALA A 1 184 ? 23.748 -3.980 -14.745 1.00 74.94 184 ALA A CA 1
ATOM 1401 C C . ALA A 1 184 ? 22.300 -4.092 -14.251 1.00 74.94 184 ALA A C 1
ATOM 1403 O O . ALA A 1 184 ? 22.134 -4.509 -13.109 1.00 74.94 184 ALA A O 1
ATOM 1404 N N . GLN A 1 185 ? 21.272 -3.702 -15.013 1.00 84.75 185 GLN A N 1
ATOM 1405 C CA . GLN A 1 185 ? 19.870 -3.869 -14.594 1.00 84.75 185 GLN A CA 1
ATOM 1406 C C . GLN A 1 185 ? 19.144 -4.921 -15.433 1.00 84.75 185 GLN A C 1
ATOM 1408 O O . GLN A 1 185 ? 19.397 -5.053 -16.625 1.00 84.75 185 GLN A O 1
ATOM 1413 N N . ASP A 1 186 ? 18.211 -5.630 -14.799 1.00 90.50 186 ASP A N 1
ATOM 1414 C CA . ASP A 1 186 ? 17.238 -6.491 -15.473 1.00 90.50 186 ASP A CA 1
ATOM 1415 C C . ASP A 1 186 ? 15.931 -5.734 -15.790 1.00 90.50 186 ASP A C 1
ATOM 1417 O O . ASP A 1 186 ? 15.224 -6.116 -16.716 1.00 90.50 186 ASP A O 1
ATOM 1421 N N . LEU A 1 187 ? 15.580 -4.692 -15.017 1.00 91.94 187 LEU A N 1
ATOM 1422 C CA . LEU A 1 187 ? 14.352 -3.897 -15.181 1.00 91.94 187 LEU A CA 1
ATOM 1423 C C . LEU A 1 187 ? 14.511 -2.488 -14.598 1.00 91.94 187 LEU A C 1
ATOM 1425 O O . LEU A 1 187 ? 15.176 -2.305 -13.572 1.00 91.94 187 LEU A O 1
ATOM 1429 N N . VAL A 1 188 ? 13.828 -1.510 -15.200 1.00 90.44 188 VAL A N 1
ATOM 1430 C CA . VAL A 1 188 ? 13.705 -0.151 -14.649 1.00 90.44 188 VAL A CA 1
ATOM 1431 C C . VAL A 1 188 ? 12.240 0.213 -14.404 1.00 90.44 188 VAL A C 1
ATOM 1433 O O . VAL A 1 188 ? 11.399 0.094 -15.291 1.00 90.44 188 VAL A O 1
ATOM 1436 N N . ALA A 1 189 ? 11.928 0.666 -13.190 1.00 91.81 189 ALA A N 1
ATOM 1437 C CA . ALA A 1 189 ? 10.606 1.131 -12.793 1.00 91.81 189 ALA A CA 1
ATOM 1438 C C . ALA A 1 189 ? 10.603 2.657 -12.613 1.00 91.81 189 ALA A C 1
ATOM 1440 O O . ALA A 1 189 ? 11.361 3.184 -11.803 1.00 91.81 189 ALA A O 1
ATOM 1441 N N . LEU A 1 190 ? 9.747 3.368 -13.343 1.00 90.31 190 LEU A N 1
ATOM 1442 C CA . LEU A 1 190 ? 9.613 4.824 -13.304 1.00 90.31 190 LEU A CA 1
ATOM 1443 C C . LEU A 1 190 ? 8.420 5.217 -12.436 1.00 90.31 190 LEU A C 1
ATOM 1445 O O . LEU A 1 190 ? 7.312 4.758 -12.681 1.00 90.31 190 LEU A O 1
ATOM 1449 N N . CYS A 1 191 ? 8.615 6.074 -11.443 1.00 90.56 191 CYS A N 1
ATOM 1450 C CA . CYS A 1 191 ? 7.563 6.522 -10.541 1.00 90.56 191 CYS A CA 1
ATOM 1451 C C . CYS A 1 191 ? 6.982 7.855 -11.000 1.00 90.56 191 CYS A C 1
ATOM 1453 O O . CYS A 1 191 ? 7.694 8.858 -11.052 1.00 90.56 191 CYS A O 1
ATOM 1455 N N . LEU A 1 192 ? 5.683 7.851 -11.296 1.00 87.50 192 LEU A N 1
ATOM 1456 C CA . LEU A 1 192 ? 4.898 9.055 -11.529 1.00 87.50 192 LEU A CA 1
ATOM 1457 C C . LEU A 1 192 ? 4.198 9.439 -10.220 1.00 87.50 192 LEU A C 1
ATOM 1459 O O . LEU A 1 192 ? 3.394 8.665 -9.690 1.00 87.50 192 LEU A O 1
ATOM 1463 N N . GLU A 1 193 ? 4.511 10.620 -9.686 1.00 83.94 193 GLU A N 1
ATOM 1464 C CA . GLU A 1 193 ? 3.819 11.138 -8.501 1.00 83.94 193 GLU A CA 1
ATOM 1465 C C . GLU A 1 193 ? 2.491 11.823 -8.871 1.00 83.94 193 GLU A C 1
ATOM 1467 O O . GLU A 1 193 ? 2.383 12.388 -9.962 1.00 83.94 193 GLU A O 1
ATOM 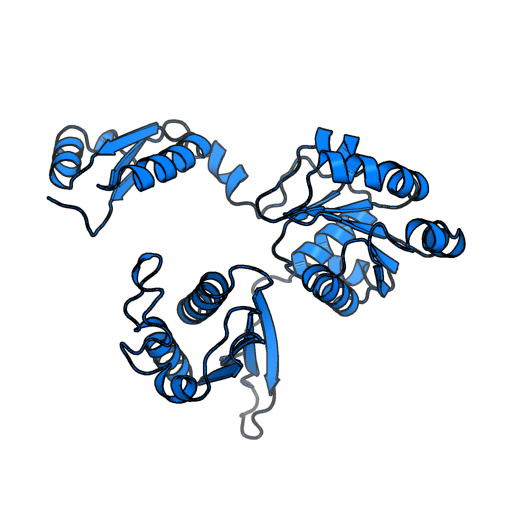1472 N N . PRO A 1 194 ? 1.476 11.798 -7.983 1.00 77.94 194 PRO A N 1
ATOM 1473 C CA . PRO A 1 194 ? 0.153 12.369 -8.249 1.00 77.94 194 PRO A CA 1
ATOM 1474 C C . PRO A 1 194 ? 0.155 13.852 -8.642 1.00 77.94 194 PRO A C 1
ATOM 1476 O O . PRO A 1 194 ? -0.716 14.288 -9.388 1.00 77.94 194 PRO A O 1
ATOM 1479 N N . GLU A 1 195 ? 1.113 14.633 -8.145 1.00 78.50 195 GLU A N 1
ATOM 1480 C CA . GLU A 1 195 ? 1.220 16.075 -8.388 1.00 78.50 195 GLU A CA 1
ATOM 1481 C C . GLU A 1 195 ? 1.841 16.406 -9.754 1.00 78.50 195 GLU A C 1
ATOM 1483 O O . GLU A 1 195 ? 1.861 17.568 -10.166 1.00 78.50 195 GLU A O 1
ATOM 1488 N N . GLN A 1 196 ? 2.386 15.410 -10.458 1.00 77.94 196 GLN A N 1
ATOM 1489 C CA . GLN A 1 196 ? 3.055 15.602 -11.738 1.00 77.94 196 GLN A CA 1
ATOM 1490 C C . GLN A 1 196 ? 2.080 15.445 -12.905 1.00 77.94 196 GLN A C 1
ATOM 1492 O O . GLN A 1 196 ? 1.380 14.444 -13.038 1.00 77.94 196 GLN A O 1
ATOM 1497 N N . GLU A 1 197 ? 2.095 16.414 -13.818 1.00 80.62 197 GLU A N 1
ATOM 1498 C CA . GLU A 1 197 ? 1.359 16.300 -15.073 1.00 80.62 197 GLU A CA 1
ATOM 1499 C C . GLU A 1 197 ? 2.014 15.245 -15.983 1.00 80.62 197 GLU A C 1
ATOM 1501 O O . GLU A 1 197 ? 3.230 15.269 -16.205 1.00 80.62 197 GLU A O 1
ATOM 1506 N N . VAL A 1 198 ? 1.211 14.330 -16.538 1.00 79.81 198 VAL A N 1
ATOM 1507 C CA . VAL A 1 198 ? 1.689 13.196 -17.355 1.00 79.81 198 VAL A CA 1
ATOM 1508 C C . VAL A 1 198 ? 2.513 13.664 -18.557 1.00 79.81 198 VAL A C 1
ATOM 1510 O O . VAL A 1 198 ? 3.547 13.078 -18.858 1.00 79.81 198 VAL A O 1
ATOM 1513 N N . THR A 1 199 ? 2.101 14.743 -19.223 1.00 78.81 199 THR A N 1
ATOM 1514 C CA . THR A 1 199 ? 2.793 15.334 -20.384 1.00 78.81 199 THR A CA 1
ATOM 1515 C C . THR A 1 199 ? 4.171 15.885 -20.012 1.00 78.81 199 THR A C 1
ATOM 1517 O O . THR A 1 199 ? 5.155 15.669 -20.723 1.00 78.81 199 THR A O 1
ATOM 1520 N N . VAL A 1 200 ? 4.267 16.555 -18.863 1.00 79.94 200 VAL A N 1
ATOM 1521 C CA . VAL A 1 200 ? 5.522 17.082 -18.317 1.00 79.94 200 VAL A CA 1
ATOM 1522 C C . VAL A 1 200 ? 6.441 15.937 -17.905 1.00 79.94 200 VAL A C 1
ATOM 1524 O O . VAL A 1 200 ? 7.641 15.986 -18.170 1.00 79.94 200 VAL A O 1
ATOM 1527 N N . PHE A 1 201 ? 5.894 14.894 -17.282 1.00 83.38 201 PHE A N 1
ATOM 1528 C CA . PHE A 1 201 ? 6.635 13.680 -16.962 1.00 83.38 201 PHE A CA 1
ATOM 1529 C C . PHE A 1 201 ? 7.159 12.998 -18.234 1.00 83.38 201 PHE A C 1
ATOM 1531 O O . PHE A 1 201 ? 8.358 12.746 -18.320 1.00 83.38 201 PHE A O 1
ATOM 1538 N N . ALA A 1 202 ? 6.311 12.814 -19.253 1.00 79.19 202 ALA A N 1
ATOM 1539 C CA . ALA A 1 202 ? 6.654 12.237 -20.555 1.00 79.19 202 ALA A CA 1
ATOM 1540 C C . ALA A 1 202 ? 7.861 12.928 -21.201 1.00 79.19 202 ALA A C 1
ATOM 1542 O O . ALA A 1 202 ? 8.848 12.280 -21.552 1.00 79.19 202 ALA A O 1
ATOM 1543 N N . ALA A 1 203 ? 7.801 14.259 -21.310 1.00 76.00 203 ALA A N 1
ATOM 1544 C CA . ALA A 1 203 ? 8.861 15.059 -21.915 1.00 76.00 203 ALA A CA 1
ATOM 1545 C C . ALA A 1 203 ? 10.189 14.916 -21.162 1.00 76.00 203 ALA A C 1
ATOM 1547 O O . ALA A 1 203 ? 11.254 14.863 -21.777 1.00 76.00 203 ALA A O 1
ATOM 1548 N N . LYS A 1 204 ? 10.130 14.820 -19.830 1.00 78.06 204 LYS A N 1
ATOM 1549 C CA . LYS A 1 204 ? 11.322 14.629 -19.008 1.00 78.06 204 LYS A CA 1
ATOM 1550 C C . LYS A 1 204 ? 11.886 13.212 -19.168 1.00 78.06 204 LYS A C 1
ATOM 1552 O O . LYS A 1 204 ? 13.108 13.063 -19.224 1.00 78.06 204 LYS A O 1
ATOM 1557 N N . ILE A 1 205 ? 11.048 12.168 -19.197 1.00 78.00 205 ILE A N 1
ATOM 1558 C CA . ILE A 1 205 ? 11.524 10.771 -19.202 1.00 78.00 205 ILE A CA 1
ATOM 1559 C C . ILE A 1 205 ? 11.937 10.292 -20.590 1.00 78.00 205 ILE A C 1
ATOM 1561 O O . ILE A 1 205 ? 12.602 9.267 -20.691 1.00 78.00 205 ILE A O 1
ATOM 1565 N N . HIS A 1 206 ? 11.572 10.992 -21.663 1.00 77.81 206 HIS A N 1
ATOM 1566 C CA . HIS A 1 206 ? 11.860 10.544 -23.025 1.00 77.81 206 HIS A CA 1
ATOM 1567 C C . HIS A 1 206 ? 13.363 10.290 -23.292 1.00 77.81 206 HIS A C 1
ATOM 1569 O O . HIS A 1 206 ? 13.700 9.209 -23.770 1.00 77.81 206 HIS A O 1
ATOM 1575 N N . PRO A 1 207 ? 14.306 11.177 -22.905 1.00 74.69 207 PRO A N 1
ATOM 1576 C CA . PRO A 1 207 ? 15.741 10.896 -23.039 1.00 74.69 207 PRO A CA 1
ATOM 1577 C C . PRO A 1 207 ? 16.201 9.701 -22.194 1.00 74.69 207 PRO A C 1
ATOM 1579 O O . PRO A 1 207 ? 17.113 8.976 -22.576 1.00 74.69 207 PRO A O 1
ATOM 1582 N N . PHE A 1 208 ? 15.563 9.496 -21.040 1.00 75.06 208 PHE A N 1
ATOM 1583 C CA . PHE A 1 208 ? 15.880 8.412 -20.119 1.00 75.06 208 PHE A CA 1
ATOM 1584 C C . PHE A 1 208 ? 15.393 7.064 -20.664 1.00 75.06 208 PHE A C 1
ATOM 1586 O O . PHE A 1 208 ? 16.176 6.138 -20.823 1.00 75.06 208 PHE A O 1
ATOM 1593 N N . THR A 1 209 ? 14.114 6.964 -21.016 1.00 77.00 209 THR A N 1
ATOM 1594 C CA . THR A 1 209 ? 13.515 5.769 -21.634 1.00 77.00 209 THR A CA 1
ATOM 1595 C C . THR A 1 209 ? 14.233 5.385 -22.926 1.00 77.00 209 THR A C 1
ATOM 1597 O O . THR A 1 209 ? 14.473 4.203 -23.141 1.00 77.00 209 THR A O 1
ATOM 1600 N N . ALA A 1 210 ? 14.678 6.364 -23.724 1.00 78.31 210 ALA A N 1
ATOM 1601 C CA . ALA A 1 210 ? 15.505 6.121 -24.904 1.00 78.31 210 ALA A CA 1
ATOM 1602 C C . ALA A 1 210 ? 16.864 5.486 -24.567 1.00 78.31 210 ALA A C 1
ATOM 1604 O O . ALA A 1 210 ? 17.312 4.601 -25.291 1.00 78.31 210 ALA A O 1
ATOM 1605 N N . ALA A 1 211 ? 17.510 5.892 -23.468 1.00 77.69 211 ALA A N 1
ATOM 1606 C CA . ALA A 1 211 ? 18.739 5.246 -23.019 1.00 77.69 211 ALA A CA 1
ATOM 1607 C C . ALA A 1 211 ? 18.476 3.772 -22.654 1.00 77.69 211 ALA A C 1
ATOM 1609 O O . ALA A 1 211 ? 19.279 2.903 -22.984 1.00 77.69 211 ALA A O 1
ATOM 1610 N N . PHE A 1 212 ? 17.334 3.474 -22.015 1.00 78.38 212 PHE A N 1
ATOM 1611 C CA . PHE A 1 212 ? 16.935 2.137 -21.529 1.00 78.38 212 PHE A CA 1
ATOM 1612 C C . PHE A 1 212 ? 16.041 1.353 -22.489 1.00 78.38 212 PHE A C 1
ATOM 1614 O O . PHE A 1 212 ? 15.378 0.416 -22.053 1.00 78.38 212 PHE A O 1
ATOM 1621 N N . ALA A 1 213 ? 16.049 1.684 -23.780 1.00 77.44 213 ALA A N 1
ATOM 1622 C CA . ALA A 1 213 ? 15.143 1.088 -24.762 1.00 77.44 213 ALA A CA 1
ATOM 1623 C C . ALA A 1 213 ? 15.256 -0.448 -24.871 1.00 77.44 213 ALA A C 1
ATOM 1625 O O . ALA A 1 213 ? 14.277 -1.107 -25.214 1.00 77.44 213 ALA A O 1
ATOM 1626 N N . ASP A 1 214 ? 16.422 -1.016 -24.546 1.00 82.00 214 ASP A N 1
ATOM 1627 C CA . ASP A 1 214 ? 16.668 -2.465 -24.577 1.00 82.00 214 ASP A CA 1
ATOM 1628 C C . ASP A 1 214 ? 16.249 -3.194 -23.285 1.00 82.00 214 ASP A C 1
ATOM 1630 O O . ASP A 1 214 ? 16.299 -4.425 -23.229 1.00 82.00 214 ASP A O 1
ATOM 1634 N N . LEU A 1 215 ? 15.864 -2.465 -22.230 1.00 86.38 215 LEU A N 1
ATOM 1635 C CA . LEU A 1 215 ? 15.437 -3.051 -20.960 1.00 86.38 215 LEU A CA 1
ATOM 1636 C C . LEU A 1 215 ? 13.911 -3.031 -20.801 1.00 86.38 215 LEU A C 1
ATOM 1638 O O . LEU A 1 215 ? 13.243 -2.107 -21.262 1.00 86.38 215 LEU A O 1
ATOM 1642 N N . PRO A 1 216 ? 13.341 -3.995 -20.058 1.00 88.81 216 PRO A N 1
ATOM 1643 C CA . PRO A 1 216 ? 11.968 -3.912 -19.585 1.00 88.81 216 PRO A CA 1
ATOM 1644 C C . PRO A 1 216 ? 11.741 -2.657 -18.730 1.00 88.81 216 PRO A C 1
ATOM 1646 O O . PRO A 1 216 ? 12.443 -2.435 -17.735 1.00 88.81 216 PRO A O 1
ATOM 1649 N N . LEU A 1 217 ? 10.728 -1.866 -19.093 1.00 88.69 217 LEU A N 1
ATOM 1650 C CA . LEU A 1 217 ? 10.336 -0.651 -18.381 1.00 88.69 217 LEU A CA 1
ATOM 1651 C C . LEU A 1 217 ? 8.934 -0.787 -17.772 1.00 88.69 217 LEU A C 1
ATOM 1653 O O . LEU A 1 217 ? 7.986 -1.198 -18.444 1.00 88.69 217 LEU A O 1
ATOM 1657 N N . LEU A 1 218 ? 8.798 -0.401 -16.503 1.00 91.62 218 LEU A N 1
ATOM 1658 C CA . LEU A 1 218 ? 7.549 -0.445 -15.736 1.00 91.62 218 LEU A CA 1
ATOM 1659 C C . LEU A 1 218 ? 7.184 0.953 -15.224 1.00 91.62 218 LEU A C 1
ATOM 1661 O O . LEU A 1 218 ? 8.002 1.610 -14.593 1.00 91.62 218 LEU A O 1
ATOM 1665 N N . LEU A 1 219 ? 5.944 1.396 -15.410 1.00 91.56 219 LEU A N 1
ATOM 1666 C CA . LEU A 1 219 ? 5.435 2.615 -14.772 1.00 91.56 219 LEU A CA 1
ATOM 1667 C C . LEU A 1 219 ? 4.852 2.308 -13.386 1.00 91.56 219 LEU A C 1
ATOM 1669 O O . LEU A 1 219 ? 4.011 1.428 -13.260 1.00 91.56 219 LEU A O 1
ATOM 1673 N N . LEU A 1 220 ? 5.220 3.044 -12.343 1.00 92.00 220 LEU A N 1
ATOM 1674 C CA . LEU A 1 220 ? 4.516 3.054 -11.060 1.00 92.00 220 LEU A CA 1
ATOM 1675 C C . LEU A 1 220 ? 3.545 4.238 -11.071 1.00 92.00 220 LEU A C 1
ATOM 1677 O O . LEU A 1 220 ? 3.956 5.394 -10.969 1.00 92.00 220 LEU A O 1
ATOM 1681 N N . ALA A 1 221 ? 2.265 3.933 -11.258 1.00 88.69 221 ALA A N 1
ATOM 1682 C CA . ALA A 1 221 ? 1.204 4.893 -11.531 1.00 88.69 221 ALA A CA 1
ATOM 1683 C C . ALA A 1 221 ? 0.584 5.475 -10.246 1.00 88.69 221 ALA A C 1
ATOM 1685 O O . ALA A 1 221 ? 0.439 4.748 -9.255 1.00 88.69 221 ALA A O 1
ATOM 1686 N N . PRO A 1 222 ? 0.156 6.752 -10.249 1.00 85.00 222 PRO A N 1
ATOM 1687 C CA . PRO A 1 222 ? -0.594 7.335 -9.146 1.00 85.00 222 PRO A CA 1
ATOM 1688 C C . PRO A 1 222 ? -1.944 6.634 -8.927 1.00 85.00 222 PRO A C 1
ATOM 1690 O O . PRO A 1 222 ? -2.463 5.916 -9.782 1.00 85.00 222 PRO A O 1
ATOM 1693 N N . PHE A 1 223 ? -2.517 6.825 -7.738 1.00 81.69 223 PHE A N 1
ATOM 1694 C CA . PHE A 1 223 ? -3.795 6.211 -7.381 1.00 81.69 223 PHE A CA 1
ATOM 1695 C C . PHE A 1 223 ? -4.929 6.735 -8.271 1.00 81.69 223 PHE A C 1
ATOM 1697 O O . PHE A 1 223 ? -5.015 7.932 -8.530 1.00 81.69 223 PHE A O 1
ATOM 1704 N N . GLY A 1 224 ? -5.816 5.839 -8.709 1.00 75.12 224 GLY A N 1
ATOM 1705 C CA . GLY A 1 224 ? -6.985 6.199 -9.518 1.00 75.12 224 GLY A CA 1
ATOM 1706 C C . GLY A 1 224 ? -6.674 6.571 -10.971 1.00 75.12 224 GLY A C 1
ATOM 1707 O O . GLY A 1 224 ? -7.603 6.874 -11.717 1.00 75.12 224 GLY A O 1
ATOM 1708 N N . TRP A 1 225 ? -5.405 6.519 -11.384 1.00 78.56 225 TRP A N 1
ATOM 1709 C CA . TRP A 1 225 ? -5.007 6.693 -12.773 1.00 78.56 225 TRP A CA 1
ATOM 1710 C C . TRP A 1 225 ? -4.619 5.345 -13.380 1.00 78.56 225 TRP A C 1
ATOM 1712 O O . TRP A 1 225 ? -3.693 4.678 -12.916 1.00 78.56 225 TRP A O 1
ATOM 1722 N N . ALA A 1 226 ? -5.347 4.961 -14.423 1.00 79.25 226 ALA A N 1
ATOM 1723 C CA . ALA A 1 226 ? -5.057 3.804 -15.254 1.00 79.25 226 ALA A CA 1
ATOM 1724 C C . ALA A 1 226 ? -4.790 4.321 -16.675 1.00 79.25 226 ALA A C 1
ATOM 1726 O O . ALA A 1 226 ? -5.725 4.826 -17.304 1.00 79.25 226 ALA A O 1
ATOM 1727 N N . PRO A 1 227 ? -3.542 4.259 -17.167 1.00 76.56 227 PRO A N 1
ATOM 1728 C CA . PRO A 1 227 ? -3.227 4.754 -18.496 1.00 76.56 227 PRO A CA 1
ATOM 1729 C C . PRO A 1 227 ? -3.837 3.864 -19.575 1.00 76.56 227 PRO A C 1
ATOM 1731 O O . PRO A 1 227 ? -3.882 2.636 -19.442 1.00 76.56 227 PRO A O 1
ATOM 1734 N N . VAL A 1 228 ? -4.248 4.475 -20.684 1.00 79.38 228 VAL A N 1
ATOM 173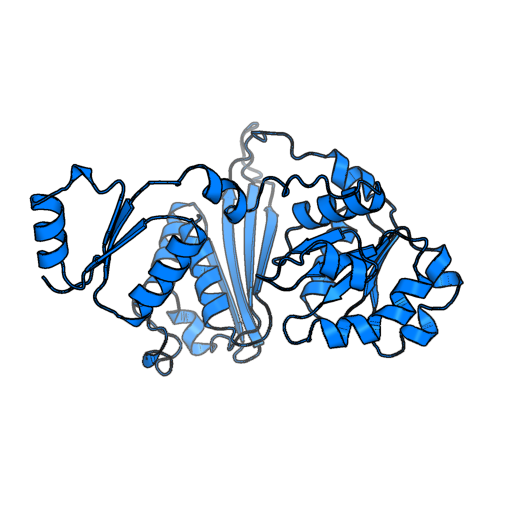5 C CA . VAL A 1 228 ? -4.615 3.712 -21.886 1.00 79.38 228 VAL A CA 1
ATOM 1736 C C . VAL A 1 228 ? -3.362 3.278 -22.655 1.00 79.38 228 VAL A C 1
ATOM 1738 O O . VAL A 1 228 ? -2.287 3.864 -22.515 1.00 79.38 228 VAL A O 1
ATOM 1741 N N . ALA A 1 229 ? -3.483 2.249 -23.499 1.00 75.31 229 ALA A N 1
ATOM 1742 C CA . ALA A 1 229 ? -2.340 1.669 -24.214 1.00 75.31 229 ALA A CA 1
ATOM 1743 C C . ALA A 1 229 ? -1.546 2.701 -25.038 1.00 75.31 229 ALA A C 1
ATOM 1745 O O . ALA A 1 229 ? -0.317 2.648 -25.074 1.00 75.31 229 ALA A O 1
ATOM 1746 N N . ASP A 1 230 ? -2.228 3.659 -25.670 1.00 73.88 230 ASP A N 1
ATOM 1747 C CA . ASP A 1 230 ? -1.566 4.691 -26.471 1.00 73.88 230 ASP A CA 1
ATOM 1748 C C . ASP A 1 230 ? -0.805 5.714 -25.615 1.00 73.88 230 ASP A C 1
ATOM 1750 O O . ASP A 1 230 ? 0.259 6.167 -26.032 1.00 73.88 230 ASP A O 1
ATOM 1754 N N . GLU A 1 231 ? -1.274 6.022 -24.401 1.00 78.75 231 GLU A N 1
ATOM 1755 C CA . GLU A 1 231 ? -0.543 6.875 -23.453 1.00 78.75 231 GLU A CA 1
ATOM 1756 C C . GLU A 1 231 ? 0.750 6.190 -22.997 1.00 78.75 231 GLU A C 1
ATOM 1758 O O . GLU A 1 231 ? 1.815 6.802 -23.026 1.00 78.75 231 GLU A O 1
ATOM 1763 N N . LEU A 1 232 ? 0.697 4.896 -22.659 1.00 79.31 232 LEU A N 1
ATOM 1764 C CA . LEU A 1 232 ? 1.898 4.128 -22.303 1.00 79.31 232 LEU A CA 1
ATOM 1765 C C . LEU A 1 232 ? 2.901 4.053 -23.455 1.00 79.31 232 LEU A C 1
ATOM 1767 O O . LEU A 1 232 ? 4.095 4.261 -23.244 1.00 79.31 232 LEU A O 1
ATOM 1771 N N . ARG A 1 233 ? 2.425 3.826 -24.685 1.00 78.88 233 ARG A N 1
ATOM 1772 C CA . ARG A 1 233 ? 3.285 3.799 -25.877 1.00 78.88 233 ARG A CA 1
ATOM 1773 C C . ARG A 1 233 ? 3.965 5.139 -26.130 1.00 78.88 233 ARG A C 1
ATOM 1775 O O . ARG A 1 233 ? 5.138 5.149 -26.488 1.00 78.88 233 ARG A O 1
ATOM 1782 N N . GLN A 1 234 ? 3.268 6.257 -25.916 1.00 77.56 234 GLN A N 1
ATOM 1783 C CA . GLN A 1 234 ? 3.866 7.596 -26.015 1.00 77.56 234 GLN A CA 1
ATOM 1784 C C . GLN A 1 234 ? 4.974 7.817 -24.976 1.00 77.56 234 GLN A C 1
ATOM 1786 O O . GLN A 1 234 ? 5.928 8.546 -25.243 1.00 77.56 234 GLN A O 1
ATOM 1791 N N . LEU A 1 235 ? 4.883 7.150 -23.822 1.00 77.31 235 LEU A N 1
ATOM 1792 C CA . LEU A 1 235 ? 5.929 7.134 -22.798 1.00 77.31 235 LEU A CA 1
ATOM 1793 C C . LEU A 1 235 ? 7.068 6.143 -23.103 1.00 77.31 235 LEU A C 1
ATOM 1795 O O . LEU A 1 235 ? 8.040 6.108 -22.354 1.00 77.31 235 LEU A O 1
ATOM 1799 N N . GLY A 1 236 ? 6.968 5.336 -24.165 1.00 77.62 236 GLY A N 1
ATOM 1800 C CA . GLY A 1 236 ? 7.915 4.251 -24.449 1.00 77.62 236 GLY A CA 1
ATOM 1801 C C . GLY A 1 236 ? 7.795 3.070 -23.479 1.00 77.62 236 GLY A C 1
ATOM 1802 O O . GLY A 1 236 ? 8.757 2.336 -23.283 1.00 77.62 236 GLY A O 1
ATOM 1803 N N . LEU A 1 237 ? 6.632 2.902 -22.841 1.00 82.88 237 LEU A N 1
ATOM 1804 C CA . LEU A 1 237 ? 6.378 1.902 -21.806 1.00 82.88 237 LEU A CA 1
ATOM 1805 C C . LEU A 1 237 ? 5.352 0.873 -22.285 1.00 82.88 237 LEU A C 1
ATOM 1807 O O . LEU A 1 237 ? 4.447 1.177 -23.062 1.00 82.88 237 LEU A O 1
ATOM 1811 N N . THR A 1 238 ? 5.467 -0.355 -21.783 1.00 72.38 238 THR A N 1
ATOM 1812 C CA . THR A 1 238 ? 4.526 -1.449 -22.083 1.00 72.38 238 THR A CA 1
ATOM 1813 C C . THR A 1 238 ? 3.765 -1.937 -20.855 1.00 72.38 238 THR A C 1
ATOM 1815 O O . THR A 1 238 ? 2.726 -2.580 -21.003 1.00 72.38 238 THR A O 1
ATOM 1818 N N . HIS A 1 239 ? 4.243 -1.618 -19.649 1.00 87.44 239 HIS A N 1
ATOM 1819 C CA . HIS A 1 239 ? 3.677 -2.096 -18.389 1.00 87.44 239 HIS A CA 1
ATOM 1820 C C . HIS A 1 239 ? 3.531 -0.979 -17.362 1.00 87.44 239 HIS A C 1
ATOM 1822 O O . HIS A 1 239 ? 4.290 -0.008 -17.351 1.00 87.44 239 HIS A O 1
ATOM 1828 N N . TRP A 1 240 ? 2.568 -1.148 -16.455 1.00 89.69 240 TRP A N 1
ATOM 1829 C CA . TRP A 1 240 ? 2.320 -0.222 -15.359 1.00 89.69 240 TRP A CA 1
ATOM 1830 C C . TRP A 1 240 ? 1.783 -0.943 -14.117 1.00 89.69 240 TRP A C 1
ATOM 1832 O O . TRP A 1 240 ? 1.142 -1.984 -14.223 1.00 89.69 240 TRP A O 1
ATOM 1842 N N . CYS A 1 241 ? 2.029 -0.389 -12.935 1.00 89.94 241 CYS A N 1
ATOM 1843 C CA . CYS A 1 241 ? 1.568 -0.896 -11.651 1.00 89.94 241 CYS A CA 1
ATOM 1844 C C . CYS A 1 241 ? 0.793 0.206 -10.911 1.00 89.94 241 CYS A C 1
ATOM 1846 O O . CYS A 1 241 ? 1.369 1.269 -10.663 1.00 89.94 241 CYS A O 1
ATOM 1848 N N . PRO A 1 242 ? -0.472 -0.027 -10.515 1.00 86.44 242 PRO A N 1
ATOM 1849 C CA . PRO A 1 242 ? -1.250 0.945 -9.751 1.00 86.44 242 PRO A CA 1
ATOM 1850 C C . PRO A 1 242 ? -0.731 1.119 -8.317 1.00 86.44 242 PRO A C 1
ATOM 1852 O O . PRO A 1 242 ? -0.149 0.205 -7.723 1.00 86.44 242 PRO A O 1
ATOM 1855 N N . ARG A 1 243 ? -1.037 2.276 -7.722 1.00 86.19 243 ARG A N 1
ATOM 1856 C CA . ARG A 1 243 ? -1.121 2.464 -6.262 1.00 86.19 243 ARG A CA 1
ATOM 1857 C C . ARG A 1 243 ? -2.494 1.982 -5.746 1.00 86.19 243 ARG A C 1
ATOM 1859 O O . ARG A 1 243 ? -3.471 2.082 -6.484 1.00 86.19 243 ARG A O 1
ATOM 1866 N N . PRO A 1 244 ? -2.622 1.524 -4.485 1.00 86.25 244 PRO A N 1
ATOM 1867 C CA . PRO A 1 244 ? -1.596 1.470 -3.443 1.00 86.25 244 PRO A CA 1
ATOM 1868 C C . PRO A 1 244 ? -0.611 0.311 -3.630 1.00 86.25 244 PRO A C 1
ATOM 1870 O O . PRO A 1 244 ? -0.912 -0.694 -4.269 1.00 86.25 244 PRO A O 1
ATOM 1873 N N . LEU A 1 245 ? 0.573 0.446 -3.032 1.00 88.00 245 LEU A N 1
ATOM 1874 C CA . LEU A 1 245 ? 1.596 -0.593 -3.065 1.00 88.00 245 LEU A CA 1
ATOM 1875 C C . LEU A 1 245 ? 1.109 -1.863 -2.354 1.00 88.00 245 LEU A C 1
ATOM 1877 O O . LEU A 1 245 ? 0.964 -1.888 -1.132 1.00 88.00 245 LEU A O 1
ATOM 1881 N N . VAL A 1 246 ? 0.934 -2.943 -3.111 1.00 90.25 246 VAL A N 1
ATOM 1882 C CA . VAL A 1 246 ? 0.709 -4.289 -2.573 1.00 90.25 246 VAL A CA 1
ATOM 1883 C C . VAL A 1 246 ? 1.853 -5.177 -3.040 1.00 90.25 246 VAL A C 1
ATOM 1885 O O . VAL A 1 246 ? 2.049 -5.340 -4.240 1.00 90.25 246 VAL A O 1
ATOM 1888 N N . VAL A 1 247 ? 2.595 -5.774 -2.100 1.00 89.44 247 VAL A N 1
ATOM 1889 C CA . VAL A 1 247 ? 3.831 -6.535 -2.385 1.00 89.44 247 VAL A CA 1
ATOM 1890 C C . VAL A 1 247 ? 3.621 -7.599 -3.464 1.00 89.44 247 VAL A C 1
ATOM 1892 O O . VAL A 1 247 ? 4.383 -7.659 -4.421 1.00 89.44 247 VAL A O 1
ATOM 1895 N N . GLN A 1 248 ? 2.556 -8.398 -3.349 1.00 85.88 248 GLN A N 1
ATOM 1896 C CA . GLN A 1 248 ? 2.245 -9.451 -4.322 1.00 85.88 248 GLN A CA 1
ATOM 1897 C C . GLN A 1 248 ? 1.938 -8.889 -5.712 1.00 85.88 248 GLN A C 1
ATOM 1899 O O . GLN A 1 248 ? 2.389 -9.446 -6.708 1.00 85.88 248 GLN A O 1
ATOM 1904 N N . LYS A 1 249 ? 1.201 -7.773 -5.781 1.00 87.88 249 LYS A N 1
ATOM 1905 C CA . LYS A 1 249 ? 0.867 -7.131 -7.053 1.00 87.88 249 LYS A CA 1
ATOM 1906 C C . LYS A 1 249 ? 2.115 -6.556 -7.710 1.00 87.88 249 LYS A C 1
ATOM 1908 O O . LYS A 1 249 ? 2.331 -6.814 -8.884 1.00 87.88 249 LYS A O 1
ATOM 1913 N N . LEU A 1 250 ? 2.955 -5.850 -6.950 1.00 91.75 250 LEU A N 1
ATOM 1914 C CA . LEU A 1 250 ? 4.228 -5.335 -7.450 1.00 91.75 250 LEU A CA 1
ATOM 1915 C C . LEU A 1 250 ? 5.113 -6.469 -7.983 1.00 91.75 250 LEU A C 1
ATOM 1917 O O . LEU A 1 250 ? 5.617 -6.366 -9.095 1.00 91.75 250 LEU A O 1
ATOM 1921 N N . ALA A 1 251 ? 5.273 -7.552 -7.216 1.00 90.69 251 ALA A N 1
ATOM 1922 C CA . ALA A 1 251 ? 6.088 -8.695 -7.623 1.00 90.69 251 ALA A CA 1
ATOM 1923 C C . ALA A 1 251 ? 5.571 -9.343 -8.917 1.00 90.69 251 ALA A C 1
ATOM 1925 O O . ALA A 1 251 ? 6.358 -9.588 -9.826 1.00 90.69 251 ALA A O 1
ATOM 1926 N N . SER A 1 252 ? 4.256 -9.554 -9.029 1.00 89.06 252 SER A N 1
ATOM 1927 C CA . SER A 1 252 ? 3.620 -10.077 -10.246 1.00 89.06 252 SER A CA 1
ATOM 1928 C C . SER A 1 252 ? 3.825 -9.143 -11.445 1.00 89.06 252 SER A C 1
ATOM 1930 O O . SER A 1 252 ? 4.306 -9.597 -12.477 1.00 89.06 252 SER A O 1
ATOM 1932 N N . MET A 1 253 ? 3.590 -7.833 -11.295 1.00 90.25 253 MET A N 1
ATOM 1933 C CA . MET A 1 253 ? 3.794 -6.861 -12.381 1.00 90.25 253 MET A CA 1
ATOM 1934 C C . MET A 1 253 ? 5.254 -6.792 -12.846 1.00 90.25 253 MET A C 1
ATOM 1936 O O . MET A 1 253 ? 5.528 -6.676 -14.040 1.00 90.25 253 MET A O 1
ATOM 1940 N N . VAL A 1 254 ? 6.205 -6.873 -11.914 1.00 92.12 254 VAL A N 1
ATOM 1941 C CA . VAL A 1 254 ? 7.640 -6.927 -12.222 1.00 92.12 254 VAL A CA 1
ATOM 1942 C C . VAL A 1 254 ? 7.988 -8.220 -12.959 1.00 92.12 254 VAL A C 1
ATOM 1944 O O . VAL A 1 254 ? 8.689 -8.167 -13.967 1.00 92.12 254 VAL A O 1
ATOM 1947 N N . ALA A 1 255 ? 7.482 -9.368 -12.501 1.00 90.81 255 ALA A N 1
ATOM 1948 C CA . ALA A 1 255 ? 7.695 -10.651 -13.164 1.00 90.81 255 ALA A CA 1
ATOM 1949 C C . ALA A 1 255 ? 7.118 -10.656 -14.591 1.00 90.81 255 ALA A C 1
ATOM 1951 O O . ALA A 1 255 ? 7.801 -11.082 -15.520 1.00 90.81 255 ALA A O 1
ATOM 1952 N N . ASP A 1 256 ? 5.908 -10.127 -14.787 1.00 88.00 256 ASP A N 1
ATOM 1953 C CA . ASP A 1 256 ? 5.274 -9.988 -16.105 1.00 88.00 256 ASP A CA 1
ATOM 1954 C C . ASP A 1 256 ? 6.088 -9.098 -17.045 1.00 88.00 256 ASP A C 1
ATOM 1956 O O . ASP A 1 256 ? 6.332 -9.470 -18.195 1.00 88.00 256 ASP A O 1
ATOM 1960 N N . THR A 1 257 ? 6.587 -7.973 -16.526 1.00 90.25 257 THR A N 1
ATOM 1961 C CA . THR A 1 257 ? 7.439 -7.051 -17.287 1.00 90.25 257 THR A CA 1
ATOM 1962 C C . THR A 1 257 ? 8.747 -7.726 -17.704 1.00 90.25 257 THR A C 1
ATOM 1964 O O . THR A 1 257 ? 9.144 -7.647 -18.864 1.00 90.25 257 THR A O 1
ATOM 1967 N N . LEU A 1 258 ? 9.392 -8.466 -16.796 1.00 89.62 258 LEU A N 1
ATOM 1968 C CA . LEU A 1 258 ? 10.613 -9.228 -17.088 1.00 89.62 258 LEU A CA 1
ATOM 1969 C C . LEU A 1 258 ? 10.392 -10.359 -18.103 1.00 89.62 258 LEU A C 1
ATOM 1971 O O . LEU A 1 258 ? 11.312 -10.698 -18.844 1.00 89.62 258 LEU A O 1
ATOM 1975 N N . ARG A 1 259 ? 9.197 -10.962 -18.144 1.00 87.56 259 ARG A N 1
ATOM 1976 C CA . ARG A 1 259 ? 8.845 -11.985 -19.145 1.00 87.56 259 ARG A CA 1
ATOM 1977 C C . ARG A 1 259 ? 8.699 -11.402 -20.552 1.00 87.56 259 ARG A C 1
ATOM 1979 O O . ARG A 1 259 ? 8.647 -12.175 -21.506 1.00 87.56 259 ARG A O 1
ATOM 1986 N N . GLY A 1 260 ? 8.578 -10.078 -20.689 1.00 77.88 260 GLY A N 1
ATOM 1987 C CA . GLY A 1 260 ? 8.179 -9.448 -21.947 1.00 77.88 260 GLY A CA 1
ATOM 1988 C C . GLY A 1 260 ? 6.797 -9.917 -22.407 1.00 77.88 260 GLY A C 1
ATOM 1989 O O . GLY A 1 260 ? 6.483 -9.850 -23.595 1.00 77.88 260 GLY A O 1
ATOM 1990 N N . SER A 1 261 ? 5.981 -10.436 -21.480 1.00 61.75 261 SER A N 1
ATOM 1991 C CA . SER A 1 261 ? 4.601 -10.776 -21.778 1.00 61.75 261 SER A CA 1
ATOM 1992 C C . SER A 1 261 ? 3.903 -9.456 -22.027 1.00 61.75 261 SER A C 1
ATOM 1994 O O . SER A 1 261 ? 3.590 -8.749 -21.072 1.00 61.75 261 SER A O 1
ATOM 1996 N N . LEU A 1 262 ? 3.674 -9.113 -23.301 1.00 51.62 262 LEU A N 1
ATOM 1997 C CA . LEU A 1 262 ? 2.741 -8.048 -23.660 1.00 51.62 262 LEU A CA 1
ATOM 1998 C C . LEU A 1 262 ? 1.506 -8.243 -22.789 1.00 51.62 262 LEU A C 1
ATOM 2000 O O . LEU A 1 262 ? 1.066 -9.388 -22.632 1.00 51.62 262 LEU A O 1
ATOM 2004 N N . LEU A 1 263 ? 1.013 -7.156 -22.184 1.00 49.22 263 LEU A N 1
ATOM 2005 C CA . LEU A 1 263 ? -0.272 -7.181 -21.497 1.00 49.22 263 LEU A CA 1
ATOM 2006 C C . LEU A 1 263 ? -1.213 -7.943 -22.428 1.00 49.22 263 LEU A C 1
ATOM 2008 O O . LEU A 1 263 ? -1.497 -7.482 -23.534 1.00 49.22 263 LEU A O 1
ATOM 2012 N N . SER A 1 264 ? -1.634 -9.147 -22.039 1.00 36.44 264 SER A N 1
ATOM 2013 C CA . SER A 1 264 ? -2.856 -9.659 -22.620 1.00 36.44 264 SER A CA 1
ATOM 2014 C C . SER A 1 264 ? -3.865 -8.555 -22.348 1.00 36.44 264 SER A C 1
ATOM 2016 O O . SER A 1 264 ? -3.958 -8.125 -21.200 1.00 36.44 264 SER A O 1
ATOM 2018 N N . ASP A 1 265 ? -4.632 -8.122 -23.345 1.00 39.06 265 ASP A N 1
ATOM 2019 C CA . ASP A 1 265 ? -5.786 -7.220 -23.172 1.00 39.06 265 ASP A CA 1
ATOM 2020 C C . ASP A 1 265 ? -6.826 -7.744 -22.149 1.00 39.06 265 ASP A C 1
ATOM 2022 O O . ASP A 1 265 ? -7.903 -7.182 -21.981 1.00 39.06 265 ASP A O 1
ATOM 2026 N N . GLN A 1 266 ? -6.530 -8.844 -21.456 1.00 34.47 266 GLN A N 1
ATOM 2027 C CA . GLN A 1 266 ? -7.145 -9.239 -20.209 1.00 34.47 266 GLN A CA 1
ATOM 2028 C C . GLN A 1 266 ? -6.735 -8.231 -19.118 1.00 34.47 266 GLN A C 1
ATOM 2030 O O . GLN A 1 266 ? -5.587 -8.265 -18.659 1.00 34.47 266 GLN A O 1
ATOM 2035 N N . PRO A 1 267 ? -7.641 -7.349 -18.656 1.00 33.91 267 PRO A N 1
ATOM 2036 C CA . PRO A 1 267 ? -7.439 -6.687 -17.377 1.00 33.91 267 PRO A CA 1
ATOM 2037 C C . PRO A 1 267 ? -7.107 -7.768 -16.348 1.00 33.91 267 PRO A C 1
ATOM 2039 O O . PRO A 1 267 ? -7.834 -8.754 -16.231 1.00 33.91 267 PRO A O 1
ATOM 2042 N N . LEU A 1 268 ? -5.981 -7.605 -15.646 1.00 39.72 268 LEU A N 1
ATOM 2043 C CA . LEU A 1 268 ? -5.603 -8.472 -14.534 1.00 39.72 268 LEU A CA 1
ATOM 2044 C C . LEU A 1 268 ? -6.835 -8.658 -13.645 1.00 39.72 268 LEU A C 1
ATOM 2046 O O . LEU A 1 268 ? -7.342 -7.671 -13.106 1.00 39.72 268 LEU A O 1
ATOM 2050 N N . GLU A 1 269 ? -7.322 -9.896 -13.527 1.00 36.81 269 GLU A N 1
ATOM 2051 C CA . GLU A 1 269 ? -8.406 -10.260 -12.616 1.00 36.81 269 GLU A CA 1
ATOM 2052 C C . GLU A 1 269 ? -8.113 -9.631 -11.246 1.00 36.81 269 GLU A C 1
ATOM 2054 O O . GLU A 1 269 ? -7.157 -10.001 -10.561 1.00 36.81 269 GLU A O 1
ATOM 2059 N N . GLY A 1 270 ? -8.874 -8.590 -10.894 1.00 34.50 270 GLY A N 1
ATOM 2060 C CA . GLY A 1 270 ? -8.579 -7.772 -9.718 1.00 34.50 270 GLY A CA 1
ATOM 2061 C C . GLY A 1 270 ? -8.878 -6.277 -9.814 1.00 34.50 270 GLY A C 1
ATOM 2062 O O . GLY A 1 270 ? -8.716 -5.604 -8.800 1.00 34.50 270 GLY A O 1
ATOM 2063 N N . GLU A 1 271 ? -9.356 -5.743 -10.942 1.00 30.59 271 GLU A N 1
ATOM 2064 C CA . GLU A 1 271 ? -10.087 -4.469 -10.927 1.00 30.59 271 GLU A CA 1
ATOM 2065 C C . GLU A 1 271 ? -11.601 -4.723 -10.891 1.00 30.59 271 GLU A C 1
ATOM 2067 O O . GLU A 1 271 ? -12.149 -5.283 -11.844 1.00 30.59 271 GLU A O 1
ATOM 2072 N N . PRO A 1 272 ? -12.316 -4.296 -9.828 1.00 40.88 272 PRO A N 1
ATOM 2073 C CA . PRO A 1 272 ? -13.770 -4.400 -9.778 1.00 40.88 272 PRO A CA 1
ATOM 2074 C C . PRO A 1 272 ? -14.428 -3.649 -10.933 1.00 40.88 272 PRO A C 1
ATOM 2076 O O . PRO A 1 272 ? -15.500 -4.038 -11.359 1.00 40.88 272 PRO A O 1
ATOM 2079 N N . ALA A 1 273 ? -13.799 -2.599 -11.468 1.00 42.12 273 ALA A N 1
ATOM 2080 C CA . ALA A 1 273 ? -14.405 -1.768 -12.494 1.00 42.12 273 ALA A CA 1
ATOM 2081 C C . ALA A 1 273 ? -14.738 -2.584 -13.753 1.00 42.12 273 ALA A C 1
ATOM 2083 O O . ALA A 1 273 ? -15.913 -2.787 -14.027 1.00 42.12 273 ALA A O 1
ATOM 2084 N N . ALA A 1 274 ? -13.767 -3.122 -14.495 1.00 40.50 274 ALA A N 1
ATOM 2085 C CA . ALA A 1 274 ? -14.018 -3.695 -15.826 1.00 40.50 274 ALA A CA 1
ATOM 2086 C C . ALA A 1 274 ? -14.975 -4.911 -15.846 1.00 40.50 274 ALA A C 1
ATOM 2088 O O . ALA A 1 274 ? -15.767 -5.045 -16.777 1.00 40.50 274 ALA A O 1
ATOM 2089 N N . VAL A 1 275 ? -14.982 -5.750 -14.801 1.00 42.62 275 VAL A N 1
ATOM 2090 C CA . VAL A 1 275 ? -15.860 -6.939 -14.713 1.00 42.62 275 VAL A CA 1
ATOM 2091 C C . VAL A 1 275 ? -17.314 -6.574 -14.371 1.00 42.62 275 VAL A C 1
ATOM 2093 O O . VAL A 1 275 ? -18.231 -7.327 -14.692 1.00 42.62 275 VAL A O 1
ATOM 2096 N N . LEU A 1 276 ? -17.562 -5.402 -13.778 1.00 47.03 276 LEU A N 1
ATOM 2097 C CA . LEU A 1 276 ? -18.922 -4.956 -13.458 1.00 47.03 276 LEU A CA 1
ATOM 2098 C C . LEU A 1 276 ? -19.717 -4.519 -14.708 1.00 47.03 276 LEU A C 1
ATOM 2100 O O . LEU A 1 276 ? -20.938 -4.632 -14.718 1.00 47.03 276 LEU A O 1
ATOM 2104 N N . HIS A 1 277 ? -19.065 -4.074 -15.788 1.00 52.59 277 HIS A N 1
ATOM 2105 C CA . HIS A 1 277 ? -19.756 -3.384 -16.892 1.00 52.59 277 HIS A CA 1
ATOM 2106 C C . HIS A 1 277 ? -20.609 -4.300 -17.787 1.00 52.59 277 HIS A C 1
ATOM 2108 O O . HIS A 1 277 ? -21.572 -3.838 -18.393 1.00 52.59 277 HIS A O 1
ATOM 2114 N N . SER A 1 278 ? -20.303 -5.598 -17.887 1.00 52.50 278 SER A N 1
ATOM 2115 C CA . SER A 1 278 ? -21.021 -6.501 -18.804 1.00 52.50 278 SER A CA 1
ATOM 2116 C C . SER A 1 278 ? -22.262 -7.162 -18.191 1.00 52.50 278 SER A C 1
ATOM 2118 O O . SER A 1 278 ? -23.102 -7.678 -18.927 1.00 52.50 278 SER A O 1
ATOM 2120 N N . GLY A 1 279 ? -22.416 -7.133 -16.861 1.00 61.62 279 GLY A N 1
ATOM 2121 C CA . GLY A 1 279 ? -23.500 -7.825 -16.148 1.00 61.62 279 GLY A CA 1
ATOM 2122 C C . GLY A 1 279 ? -24.764 -6.996 -15.895 1.00 61.62 279 GLY A C 1
ATOM 2123 O O . GLY A 1 279 ? -25.795 -7.555 -15.517 1.00 61.62 279 GLY A O 1
ATOM 2124 N N . TYR A 1 280 ? -24.701 -5.675 -16.081 1.00 70.88 280 TYR A N 1
ATOM 2125 C CA . TYR A 1 280 ? -25.746 -4.749 -15.623 1.00 70.88 280 TYR A CA 1
ATOM 2126 C C . TYR A 1 280 ? -26.522 -4.042 -16.734 1.00 70.88 280 TYR A C 1
ATOM 2128 O O . TYR A 1 280 ? -27.443 -3.278 -16.442 1.00 70.88 280 TYR A O 1
ATOM 2136 N N . ALA A 1 281 ? -26.215 -4.332 -18.000 1.00 70.19 281 ALA A N 1
ATOM 2137 C CA . ALA A 1 281 ? -26.931 -3.763 -19.135 1.00 70.19 281 ALA A CA 1
ATOM 2138 C C . ALA A 1 281 ? -28.451 -4.007 -19.016 1.00 70.19 281 ALA A C 1
ATOM 2140 O O . ALA A 1 281 ? -28.912 -5.138 -18.846 1.00 70.19 281 ALA A O 1
ATOM 2141 N N . GLY A 1 282 ? -29.236 -2.927 -19.076 1.00 73.44 282 GLY A N 1
ATOM 2142 C CA . GLY A 1 282 ? -30.699 -2.964 -18.962 1.00 73.44 282 GLY A CA 1
ATOM 2143 C C . GLY A 1 282 ? -31.246 -3.108 -17.535 1.00 73.44 282 GLY A C 1
ATOM 2144 O O . GLY A 1 282 ? -32.463 -3.171 -17.357 1.00 73.44 282 GLY A O 1
ATOM 2145 N N . LYS A 1 283 ? -30.389 -3.147 -16.507 1.00 89.06 283 LYS A N 1
ATOM 2146 C CA . LYS A 1 283 ? -30.819 -3.084 -15.105 1.00 89.06 283 LYS A CA 1
ATOM 2147 C C . LYS A 1 283 ? -31.076 -1.630 -14.712 1.00 89.06 283 LYS A C 1
ATOM 2149 O O . LYS A 1 283 ? -30.378 -0.716 -15.151 1.00 89.06 283 LYS A O 1
ATOM 2154 N N . ARG A 1 284 ? -32.101 -1.430 -13.883 1.00 93.88 284 ARG A N 1
ATOM 2155 C CA . ARG A 1 284 ? -32.542 -0.110 -13.418 1.00 93.88 284 ARG A CA 1
ATOM 2156 C C . ARG A 1 284 ? -32.531 -0.038 -11.897 1.00 93.88 284 ARG A C 1
ATOM 2158 O O . ARG A 1 284 ? -32.982 -0.981 -11.243 1.00 93.88 284 ARG A O 1
ATOM 2165 N N . VAL A 1 285 ? -32.030 1.067 -11.356 1.00 95.19 285 VAL A N 1
ATOM 2166 C CA . VAL A 1 285 ? -31.855 1.305 -9.916 1.00 95.19 285 VAL A CA 1
ATOM 2167 C C . VAL A 1 285 ? -32.708 2.492 -9.471 1.00 95.19 285 VAL A C 1
ATOM 2169 O O . VAL A 1 285 ? -32.741 3.517 -10.145 1.00 95.19 285 VAL A O 1
ATOM 2172 N N . LEU A 1 286 ? -33.399 2.374 -8.340 1.00 96.44 286 LEU A N 1
ATOM 2173 C CA . LEU A 1 286 ? -34.006 3.527 -7.670 1.00 96.44 286 LEU A CA 1
ATOM 2174 C C . LEU A 1 286 ? -33.029 4.048 -6.616 1.00 96.44 286 LEU A C 1
ATOM 2176 O O . LEU A 1 286 ? -32.569 3.265 -5.789 1.00 96.44 286 LEU A O 1
ATOM 2180 N N . VAL A 1 287 ? -32.718 5.340 -6.643 1.00 96.38 287 VAL A N 1
ATOM 2181 C CA . VAL A 1 287 ? -31.833 5.991 -5.670 1.00 96.38 287 VAL A CA 1
ATOM 2182 C C . VAL A 1 287 ? -32.630 7.021 -4.882 1.00 96.38 287 VAL A C 1
ATOM 2184 O O . VAL A 1 287 ? -33.203 7.936 -5.470 1.00 96.38 287 VAL A O 1
ATOM 2187 N N . ALA A 1 288 ? -32.647 6.874 -3.564 1.00 96.00 288 ALA A N 1
ATOM 2188 C CA . ALA A 1 288 ? -33.332 7.752 -2.632 1.00 96.00 288 ALA A CA 1
ATOM 2189 C C . ALA A 1 288 ? -32.300 8.436 -1.722 1.00 96.00 288 ALA A C 1
ATOM 2191 O O . ALA A 1 288 ? -31.692 7.781 -0.880 1.00 96.00 288 ALA A O 1
ATOM 2192 N N . GLU A 1 289 ? -32.070 9.728 -1.959 1.00 94.19 289 GLU A N 1
ATOM 2193 C CA . GLU A 1 289 ? -30.991 10.533 -1.368 1.00 94.19 289 GLU A CA 1
ATOM 2194 C C . GLU A 1 289 ? -31.428 12.003 -1.349 1.00 94.19 289 GLU A C 1
ATOM 2196 O O . GLU A 1 289 ? -31.814 12.534 -2.393 1.00 94.19 289 GLU A O 1
ATOM 2201 N N . ASP A 1 290 ? -31.378 12.674 -0.201 1.00 91.25 290 ASP A N 1
ATOM 2202 C CA . ASP A 1 290 ? -31.872 14.047 -0.046 1.00 91.25 290 ASP A CA 1
ATOM 2203 C C . ASP A 1 290 ? -30.810 15.111 -0.380 1.00 91.25 290 ASP A C 1
ATOM 2205 O O . ASP A 1 290 ? -31.151 16.235 -0.771 1.00 91.25 290 ASP A O 1
ATOM 2209 N N . ASN A 1 291 ? -29.522 14.757 -0.337 1.00 88.81 291 ASN A N 1
ATOM 2210 C CA . ASN A 1 291 ? -28.435 15.659 -0.677 1.00 88.81 291 ASN A CA 1
ATOM 2211 C C . ASN A 1 291 ? -28.122 15.647 -2.183 1.00 88.81 291 ASN A C 1
ATOM 2213 O O . ASN A 1 291 ? -27.640 14.670 -2.761 1.00 88.81 291 ASN A O 1
ATOM 2217 N N . HIS A 1 292 ? -28.303 16.800 -2.831 1.00 85.44 292 HIS A N 1
ATOM 2218 C CA . HIS A 1 292 ? -28.053 16.955 -4.266 1.00 85.44 292 HIS A CA 1
ATOM 2219 C C . HIS A 1 292 ? -26.602 16.643 -4.686 1.00 85.44 292 HIS A C 1
ATOM 2221 O O . HIS A 1 292 ? -26.373 16.133 -5.782 1.00 85.44 292 HIS A O 1
ATOM 2227 N N . VAL A 1 293 ? -25.611 16.901 -3.826 1.00 80.12 293 VAL A N 1
ATOM 2228 C CA . VAL A 1 293 ? -24.204 16.574 -4.117 1.00 80.12 293 VAL A CA 1
ATOM 2229 C C . VAL A 1 293 ? -24.000 15.060 -4.150 1.00 80.12 293 VAL A C 1
ATOM 2231 O O . VAL A 1 293 ? -23.372 14.546 -5.078 1.00 80.12 293 VAL A O 1
ATOM 2234 N N . ASN A 1 294 ? -24.587 14.334 -3.197 1.00 85.31 294 ASN A N 1
ATOM 2235 C CA . ASN A 1 294 ? -24.532 12.874 -3.158 1.00 85.31 294 ASN A CA 1
ATOM 2236 C C . ASN A 1 294 ? -25.231 12.266 -4.377 1.00 85.31 294 ASN A C 1
ATOM 2238 O O . ASN A 1 294 ? -24.671 11.378 -5.020 1.00 85.31 294 ASN A O 1
ATOM 2242 N N . GLN A 1 295 ? -26.386 12.809 -4.779 1.00 89.56 295 GLN A N 1
ATOM 2243 C CA . GLN A 1 295 ? -27.062 12.397 -6.012 1.00 89.56 295 GLN A CA 1
ATOM 2244 C C . GLN A 1 295 ? -26.148 12.515 -7.245 1.00 89.56 295 GLN A C 1
ATOM 2246 O O . GLN A 1 295 ? -26.107 11.600 -8.071 1.00 89.56 295 GLN A O 1
ATOM 2251 N N . ILE A 1 296 ? -25.384 13.610 -7.375 1.00 83.38 296 ILE A N 1
ATOM 2252 C CA . ILE A 1 296 ? -24.429 13.817 -8.483 1.00 83.38 296 ILE A CA 1
ATOM 2253 C C . ILE A 1 296 ? -23.300 12.775 -8.460 1.00 83.38 296 ILE A C 1
ATOM 2255 O O . ILE A 1 296 ? -22.873 12.289 -9.508 1.00 83.38 296 ILE A O 1
ATOM 2259 N N . VAL A 1 297 ? -22.790 12.423 -7.282 1.00 85.44 297 VAL A N 1
ATOM 2260 C CA . VAL A 1 297 ? -21.737 11.406 -7.160 1.00 85.44 297 VAL A CA 1
ATOM 2261 C C . VAL A 1 297 ? -22.281 10.018 -7.508 1.00 85.44 297 VAL A C 1
ATOM 2263 O O . VAL A 1 297 ? -21.684 9.320 -8.329 1.00 85.44 297 VAL A O 1
ATOM 2266 N N . ILE A 1 298 ? -23.430 9.642 -6.940 1.00 88.69 298 ILE A N 1
ATOM 2267 C CA . ILE A 1 298 ? -24.071 8.337 -7.151 1.00 88.69 298 ILE A CA 1
ATOM 2268 C C . ILE A 1 298 ? -24.440 8.148 -8.628 1.00 88.69 298 ILE A C 1
ATOM 2270 O O . ILE A 1 298 ? -24.110 7.117 -9.210 1.00 88.69 298 ILE A O 1
ATOM 2274 N N . SER A 1 299 ? -25.054 9.152 -9.260 1.00 89.31 299 SER A N 1
ATOM 2275 C CA . SER A 1 299 ? -25.385 9.128 -10.694 1.00 89.31 299 SER A CA 1
ATOM 2276 C C . SER A 1 299 ? -24.159 8.882 -11.567 1.00 89.31 299 SER A C 1
ATOM 2278 O O . SER A 1 299 ? -24.159 7.943 -12.354 1.00 89.31 299 SER A O 1
ATOM 2280 N N . ARG A 1 300 ? -23.060 9.617 -11.351 1.00 81.25 300 ARG A N 1
ATOM 2281 C CA . ARG A 1 300 ? -21.809 9.398 -12.099 1.00 81.25 300 ARG A CA 1
ATOM 2282 C C . ARG A 1 300 ? -21.243 7.991 -11.911 1.00 81.25 300 ARG A C 1
ATOM 2284 O O . ARG A 1 300 ? -20.627 7.454 -12.831 1.00 81.25 300 ARG A O 1
ATOM 2291 N N . MET A 1 301 ? -21.395 7.401 -10.725 1.00 84.94 301 MET A N 1
ATOM 2292 C CA . MET A 1 301 ? -20.980 6.017 -10.480 1.00 84.94 301 MET A CA 1
ATOM 2293 C C . MET A 1 301 ? -21.869 5.023 -11.236 1.00 84.94 301 MET A C 1
ATOM 2295 O O . MET A 1 301 ? -21.349 4.089 -11.841 1.00 84.94 301 MET A O 1
ATOM 2299 N N . LEU A 1 302 ? -23.186 5.235 -11.244 1.00 88.88 302 LEU A N 1
ATOM 2300 C CA . LEU A 1 302 ? -24.144 4.387 -11.960 1.00 88.88 302 LEU A CA 1
ATOM 2301 C C . LEU A 1 302 ? -24.001 4.506 -13.485 1.00 88.88 302 LEU A C 1
ATOM 2303 O O . LEU A 1 302 ? -24.038 3.483 -14.168 1.00 88.88 302 LEU A O 1
ATOM 2307 N N . ASP A 1 303 ? -23.740 5.711 -13.999 1.00 84.50 303 ASP A N 1
ATOM 2308 C CA . ASP A 1 303 ? -23.428 5.971 -15.409 1.00 84.50 303 ASP A CA 1
ATOM 2309 C C . ASP A 1 303 ? -22.191 5.192 -15.854 1.00 84.50 303 ASP A C 1
ATOM 2311 O O . ASP A 1 303 ? -22.215 4.515 -16.882 1.00 84.50 303 ASP A O 1
ATOM 2315 N N . LYS A 1 304 ? -21.115 5.232 -15.050 1.00 78.00 304 LYS A N 1
ATOM 2316 C CA . LYS A 1 304 ? -19.910 4.433 -15.313 1.00 78.00 304 LYS A CA 1
ATOM 2317 C C . LYS A 1 304 ? -20.241 2.946 -15.393 1.00 78.00 304 LYS A C 1
ATOM 2319 O O . LYS A 1 304 ? -19.718 2.272 -16.263 1.00 78.00 304 LYS A O 1
ATOM 2324 N N . LEU A 1 305 ? -21.143 2.452 -14.545 1.00 81.06 305 LEU A N 1
ATOM 2325 C CA . LEU A 1 305 ? -21.583 1.053 -14.536 1.00 81.06 305 LEU A CA 1
ATOM 2326 C C . LEU A 1 305 ? -22.594 0.699 -15.646 1.00 81.06 305 LEU A C 1
ATOM 2328 O O . LEU A 1 305 ? -22.987 -0.464 -15.744 1.00 81.06 305 LEU A O 1
ATOM 2332 N N . GLY A 1 306 ? -23.031 1.661 -16.468 1.00 82.62 306 GLY A N 1
ATOM 2333 C CA . GLY A 1 306 ? -24.020 1.447 -17.531 1.00 82.62 306 GLY A CA 1
ATOM 2334 C C . GLY A 1 306 ? -25.433 1.133 -17.023 1.00 82.62 306 GLY A C 1
ATOM 2335 O O . GLY A 1 306 ? -26.224 0.511 -17.738 1.00 82.62 306 GLY A O 1
ATOM 2336 N N . LEU A 1 307 ? -25.748 1.520 -15.784 1.00 88.75 307 LEU A N 1
ATOM 2337 C CA . LEU A 1 307 ? -27.045 1.298 -15.147 1.00 88.75 307 LEU A CA 1
ATOM 2338 C C . LEU A 1 307 ? -28.009 2.443 -15.459 1.00 88.75 307 LEU A C 1
ATOM 2340 O O . LEU A 1 307 ? -27.651 3.611 -15.353 1.00 88.75 307 LEU A O 1
ATOM 2344 N N . ALA A 1 308 ? -29.266 2.114 -15.756 1.00 91.31 308 ALA A N 1
ATOM 2345 C CA . ALA A 1 308 ? -30.327 3.115 -15.732 1.00 91.31 308 ALA A CA 1
ATOM 2346 C C . ALA A 1 308 ? -30.708 3.413 -14.276 1.00 91.31 308 ALA A C 1
ATOM 2348 O O . ALA A 1 308 ? -30.703 2.513 -13.433 1.00 91.31 308 ALA A O 1
ATOM 2349 N N . TYR A 1 309 ? -31.094 4.644 -13.962 1.00 94.19 309 TYR A N 1
ATOM 2350 C CA . TYR A 1 309 ? -31.530 4.975 -12.609 1.00 94.19 309 TYR A CA 1
ATOM 2351 C C . TYR A 1 309 ? -32.568 6.092 -12.571 1.00 94.19 309 TYR A C 1
ATOM 2353 O O . TYR A 1 309 ? -32.649 6.915 -13.479 1.00 94.19 309 TYR A O 1
ATOM 2361 N N . ASP A 1 310 ? -33.362 6.101 -11.502 1.00 95.62 310 ASP A N 1
ATOM 2362 C CA . ASP A 1 310 ? -34.222 7.222 -11.125 1.00 95.62 310 ASP A CA 1
ATOM 2363 C C . ASP A 1 310 ? -33.776 7.756 -9.762 1.00 95.62 310 ASP A C 1
ATOM 2365 O O . ASP A 1 310 ? -33.457 6.973 -8.867 1.00 95.62 310 ASP A O 1
ATOM 2369 N N . LEU A 1 311 ? -33.783 9.079 -9.606 1.00 95.38 311 LEU A N 1
ATOM 2370 C CA . LEU A 1 311 ? -33.455 9.763 -8.356 1.00 95.38 311 LEU A CA 1
ATOM 2371 C C . LEU A 1 311 ? -34.736 10.267 -7.681 1.00 95.38 311 LEU A C 1
ATOM 2373 O O . LEU A 1 311 ? -35.624 10.804 -8.349 1.00 95.38 311 LEU A O 1
ATOM 2377 N N . VAL A 1 312 ? -34.807 10.131 -6.361 1.00 94.88 312 VAL A N 1
ATOM 2378 C CA . VAL A 1 312 ? -35.830 10.735 -5.499 1.00 94.88 312 VAL A CA 1
ATOM 2379 C C . VAL A 1 312 ? -35.171 11.339 -4.260 1.00 94.88 312 VAL A C 1
ATOM 2381 O O . VAL A 1 312 ? -34.112 10.880 -3.838 1.00 94.88 312 VAL A O 1
ATOM 2384 N N . SER A 1 313 ? -35.792 12.373 -3.692 1.00 92.31 313 SER A N 1
ATOM 2385 C CA . SER A 1 313 ? -35.200 13.169 -2.602 1.00 92.31 313 SER A CA 1
ATOM 2386 C C . SER A 1 313 ? -35.748 12.868 -1.208 1.00 92.31 313 SER A C 1
ATOM 2388 O O . SER A 1 313 ? -35.264 13.442 -0.242 1.00 92.31 313 SER A O 1
ATOM 2390 N N . ASP A 1 314 ? -36.758 12.008 -1.087 1.00 90.62 314 ASP A N 1
ATOM 2391 C CA . ASP A 1 314 ? -37.364 11.644 0.196 1.00 90.62 314 ASP A CA 1
ATOM 2392 C C . ASP A 1 314 ? -37.922 10.209 0.165 1.00 90.62 314 ASP A C 1
ATOM 2394 O O . ASP A 1 314 ? -38.076 9.581 -0.898 1.00 90.62 314 ASP A O 1
ATOM 2398 N N . GLY A 1 315 ? -38.165 9.661 1.357 1.00 90.12 315 GLY A N 1
ATOM 2399 C CA . GLY A 1 315 ? -38.635 8.287 1.520 1.00 90.12 315 GLY A CA 1
ATOM 2400 C C . GLY A 1 315 ? -40.039 8.080 0.949 1.00 90.12 315 GLY A C 1
ATOM 2401 O O . GLY A 1 315 ? -40.353 6.997 0.439 1.00 90.12 315 GLY A O 1
ATOM 2402 N N . ARG A 1 316 ? -40.893 9.114 0.975 1.00 92.25 316 ARG A N 1
ATOM 2403 C CA . ARG A 1 316 ? -42.247 9.030 0.425 1.00 92.25 316 ARG A CA 1
ATOM 2404 C C . ARG A 1 316 ? -42.249 8.855 -1.087 1.00 92.25 316 ARG A C 1
ATOM 2406 O O . ARG A 1 316 ? -42.955 7.983 -1.590 1.00 92.25 316 ARG A O 1
ATOM 2413 N N . GLN A 1 317 ? -41.449 9.629 -1.807 1.00 93.12 317 GLN A N 1
ATOM 2414 C CA . GLN A 1 317 ? -41.297 9.532 -3.254 1.00 93.12 317 GLN A CA 1
ATOM 2415 C C . GLN A 1 317 ? -40.727 8.172 -3.659 1.00 93.12 317 GLN A C 1
ATOM 2417 O O . GLN A 1 317 ? -41.185 7.591 -4.648 1.00 93.12 317 GLN A O 1
ATOM 2422 N N . ALA A 1 318 ? -39.779 7.631 -2.884 1.00 93.00 318 ALA A N 1
ATOM 2423 C CA . ALA A 1 318 ? -39.254 6.286 -3.106 1.00 93.00 318 ALA A CA 1
ATOM 2424 C C . ALA A 1 318 ? -40.365 5.229 -3.007 1.00 93.00 318 ALA A C 1
ATOM 2426 O O . ALA A 1 318 ? -40.533 4.403 -3.910 1.00 93.00 318 ALA A O 1
ATOM 2427 N N . LEU A 1 319 ? -41.178 5.295 -1.948 1.00 92.94 319 LEU A N 1
ATOM 2428 C CA . LEU A 1 319 ? -42.291 4.373 -1.740 1.00 92.94 319 LEU A CA 1
ATOM 2429 C C . LEU A 1 319 ? -43.374 4.520 -2.816 1.00 92.94 319 LEU A C 1
ATOM 2431 O O . LEU A 1 319 ? -43.878 3.514 -3.317 1.00 92.94 319 LEU A O 1
ATOM 2435 N N . ASP A 1 320 ? -43.713 5.748 -3.211 1.00 94.06 320 ASP A N 1
ATOM 2436 C CA . ASP A 1 320 ? -44.700 6.017 -4.259 1.00 94.06 320 ASP A CA 1
ATOM 2437 C C . ASP A 1 320 ? -44.249 5.437 -5.613 1.00 94.06 320 ASP A C 1
ATOM 2439 O O . ASP A 1 320 ? -45.065 4.886 -6.358 1.00 94.06 320 ASP A O 1
ATOM 2443 N N . ARG A 1 321 ? -42.947 5.508 -5.931 1.00 93.06 321 ARG A N 1
ATOM 2444 C CA . ARG A 1 321 ? -42.361 4.904 -7.142 1.00 93.06 321 ARG A CA 1
ATOM 2445 C C . ARG A 1 321 ? -42.410 3.381 -7.106 1.00 93.06 321 ARG A C 1
ATOM 2447 O O . ARG A 1 321 ? -42.876 2.774 -8.069 1.00 93.06 321 ARG A O 1
ATOM 2454 N N . LEU A 1 322 ? -42.002 2.772 -5.994 1.00 92.94 322 LEU A N 1
ATOM 2455 C CA . LEU A 1 322 ? -42.047 1.316 -5.827 1.00 92.94 322 LEU A CA 1
ATOM 2456 C C . LEU A 1 322 ? -43.484 0.787 -5.836 1.00 92.94 322 LEU A C 1
ATOM 2458 O O . LEU A 1 322 ? -43.764 -0.234 -6.451 1.00 92.94 322 LEU A O 1
ATOM 2462 N N . THR A 1 323 ? -44.427 1.501 -5.227 1.00 92.88 323 THR A N 1
ATOM 2463 C CA . THR A 1 323 ? -45.839 1.090 -5.214 1.00 92.88 323 THR A CA 1
ATOM 2464 C C . THR A 1 323 ? -46.442 1.091 -6.620 1.00 92.88 323 THR A C 1
ATOM 2466 O O . THR A 1 323 ? -47.280 0.247 -6.931 1.00 92.88 323 THR A O 1
ATOM 2469 N N . ARG A 1 324 ? -46.018 2.025 -7.482 1.00 92.56 324 ARG A N 1
ATOM 2470 C CA . ARG A 1 324 ? -46.488 2.104 -8.872 1.00 92.56 324 ARG A CA 1
ATOM 2471 C C . ARG A 1 324 ? -45.866 1.035 -9.765 1.00 92.56 324 ARG A C 1
ATOM 2473 O O . ARG A 1 324 ? -46.582 0.483 -10.593 1.00 92.56 324 ARG A O 1
ATOM 2480 N N . ASP A 1 325 ? -44.566 0.774 -9.627 1.00 90.31 325 ASP A N 1
ATOM 2481 C CA . ASP A 1 325 ? -43.839 -0.106 -10.548 1.00 90.31 325 ASP A CA 1
ATOM 2482 C C . ASP A 1 325 ? -42.587 -0.738 -9.910 1.00 90.31 325 ASP A C 1
ATOM 2484 O O . ASP A 1 325 ? -41.452 -0.503 -10.323 1.00 90.31 325 ASP A O 1
ATOM 2488 N N . TYR A 1 326 ? -42.768 -1.547 -8.861 1.00 89.88 326 TYR A N 1
ATOM 2489 C CA . TYR A 1 326 ? -41.639 -2.207 -8.188 1.00 89.88 326 TYR A CA 1
ATOM 2490 C C . TYR A 1 326 ? -40.869 -3.172 -9.105 1.00 89.88 326 TYR A C 1
ATOM 2492 O O . TYR A 1 326 ? -39.694 -3.427 -8.860 1.00 89.88 326 TYR A O 1
ATOM 2500 N N . GLN A 1 327 ? -41.509 -3.716 -10.149 1.00 89.69 327 GLN A N 1
ATOM 2501 C CA . GLN A 1 327 ? -40.886 -4.679 -11.066 1.00 89.69 327 GLN A CA 1
ATOM 2502 C C . GLN A 1 327 ? -39.919 -4.016 -12.053 1.00 89.69 327 GLN A C 1
ATOM 2504 O O . GLN A 1 327 ? -39.036 -4.692 -12.581 1.00 89.69 327 GLN A O 1
ATOM 2509 N N . ALA A 1 328 ? -40.042 -2.704 -12.280 1.00 89.50 328 ALA A N 1
ATOM 2510 C CA . ALA A 1 328 ? -39.093 -1.954 -13.097 1.00 89.50 328 ALA A CA 1
ATOM 2511 C C . ALA A 1 328 ? -37.711 -1.816 -12.444 1.00 89.50 328 ALA A C 1
ATOM 2513 O O .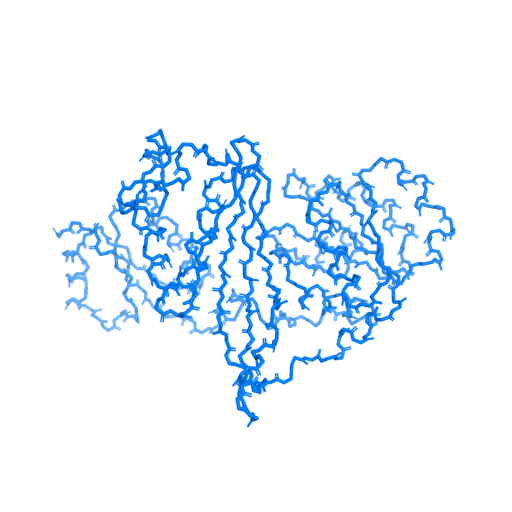 ALA A 1 328 ? -36.724 -1.586 -13.149 1.00 89.50 328 ALA A O 1
ATOM 2514 N N . TYR A 1 329 ? -37.616 -1.961 -11.120 1.00 93.56 329 TYR A N 1
ATOM 2515 C CA . TYR A 1 329 ? -36.380 -1.758 -10.373 1.00 93.56 329 TYR A CA 1
ATOM 2516 C C . TYR A 1 329 ? -35.754 -3.083 -9.948 1.00 93.56 329 TYR A C 1
ATOM 2518 O O . TYR A 1 329 ? -36.401 -3.978 -9.415 1.00 93.56 329 TYR A O 1
ATOM 2526 N N . HIS A 1 330 ? -34.449 -3.189 -10.170 1.00 93.19 330 HIS A N 1
ATOM 2527 C CA . HIS A 1 330 ? -33.655 -4.364 -9.818 1.00 93.19 330 HIS A CA 1
ATOM 2528 C C . HIS A 1 330 ? -32.889 -4.181 -8.505 1.00 93.19 330 HIS A C 1
ATOM 2530 O O . HIS A 1 330 ? -32.423 -5.155 -7.918 1.00 93.19 330 HIS A O 1
ATOM 2536 N N . LEU A 1 331 ? -32.741 -2.932 -8.066 1.00 92.44 331 LEU A N 1
ATOM 2537 C CA . LEU A 1 331 ? -32.072 -2.536 -6.838 1.00 92.44 331 LEU A CA 1
ATOM 2538 C C . LEU A 1 331 ? -32.658 -1.204 -6.362 1.00 92.44 331 LEU A C 1
ATOM 2540 O O . LEU A 1 331 ? -33.003 -0.348 -7.181 1.00 92.44 331 LEU A O 1
ATOM 2544 N N . VAL A 1 332 ? -32.725 -1.031 -5.045 1.00 94.00 332 VAL A N 1
ATOM 2545 C CA . VAL A 1 332 ? -33.014 0.251 -4.401 1.00 94.00 332 VAL A CA 1
ATOM 2546 C C . VAL A 1 332 ? -31.809 0.617 -3.542 1.00 94.00 332 VAL A C 1
ATOM 2548 O O . VAL A 1 332 ? -31.415 -0.159 -2.673 1.00 94.00 332 VAL A O 1
ATOM 2551 N N . LEU A 1 333 ? -31.215 1.774 -3.813 1.00 93.31 333 LEU A N 1
ATOM 2552 C CA . LEU A 1 333 ? -30.210 2.412 -2.971 1.00 93.31 333 LEU A CA 1
ATOM 2553 C C . LEU A 1 333 ? -30.919 3.516 -2.195 1.00 93.31 333 LEU A C 1
ATOM 2555 O O . LEU A 1 333 ? -31.510 4.402 -2.804 1.00 93.31 333 LEU A O 1
ATOM 2559 N N . MET A 1 334 ? -30.915 3.439 -0.872 1.00 90.81 334 MET A N 1
ATOM 2560 C CA . MET A 1 334 ? -31.677 4.357 -0.033 1.00 90.81 334 MET A CA 1
ATOM 2561 C C . MET A 1 334 ? -30.812 4.811 1.129 1.00 90.81 334 MET A C 1
ATOM 2563 O O . MET A 1 334 ? -30.241 3.966 1.823 1.00 90.81 334 MET A O 1
ATOM 2567 N N . ASP A 1 335 ? -30.730 6.123 1.318 1.00 89.12 335 ASP A N 1
ATOM 2568 C CA . ASP A 1 335 ? -30.167 6.696 2.529 1.00 89.12 335 ASP A CA 1
ATOM 2569 C C . ASP A 1 335 ? -31.082 6.381 3.724 1.00 89.12 335 ASP A C 1
ATOM 2571 O O . ASP A 1 335 ? -32.309 6.454 3.650 1.00 89.12 335 ASP A O 1
ATOM 2575 N N . CYS A 1 336 ? -30.482 5.968 4.835 1.00 80.56 336 CYS A N 1
ATOM 2576 C CA . CYS A 1 336 ? -31.207 5.688 6.068 1.00 80.56 336 CYS A CA 1
ATOM 2577 C C . CYS A 1 336 ? -31.562 6.974 6.829 1.00 80.56 336 CYS A C 1
ATOM 2579 O O . CYS A 1 336 ? -32.497 6.949 7.630 1.00 80.56 336 CYS A O 1
ATOM 2581 N N . GLU A 1 337 ? -30.835 8.072 6.599 1.00 77.19 337 GLU A N 1
ATOM 2582 C CA . GLU A 1 337 ? -31.047 9.369 7.253 1.00 77.19 337 GLU A CA 1
ATOM 2583 C C . GLU A 1 337 ? -31.608 10.408 6.275 1.00 77.19 337 GLU A C 1
ATOM 2585 O O . GLU A 1 337 ? -31.028 11.463 6.059 1.00 77.19 337 GLU A O 1
ATOM 2590 N N . MET A 1 338 ? -32.786 10.123 5.721 1.00 81.81 338 MET A N 1
ATOM 2591 C CA . MET A 1 338 ? -33.504 11.027 4.820 1.00 81.81 338 MET A CA 1
ATOM 2592 C C . MET A 1 338 ? -34.889 11.403 5.379 1.00 81.81 338 MET A C 1
ATOM 2594 O O . MET A 1 338 ? -35.505 10.604 6.097 1.00 81.81 338 MET A O 1
ATOM 2598 N N . PRO A 1 339 ? -35.421 12.599 5.067 1.00 71.12 339 PRO A N 1
ATOM 2599 C CA . PRO A 1 339 ? -36.788 12.968 5.417 1.00 71.12 339 PRO A CA 1
ATOM 2600 C C . PRO A 1 339 ? -37.815 12.024 4.767 1.00 71.12 339 PRO A C 1
ATOM 2602 O O . PRO A 1 339 ? -37.580 11.445 3.701 1.00 71.12 339 PRO A O 1
ATOM 2605 N N . VAL A 1 340 ? -38.965 11.867 5.436 1.00 70.81 340 VAL A N 1
ATOM 2606 C CA . VAL A 1 340 ? -40.120 11.106 4.926 1.00 70.81 340 VAL A CA 1
ATOM 2607 C C . VAL A 1 340 ? -40.990 11.993 4.062 1.00 70.81 340 VAL A C 1
ATOM 2609 O O . VAL A 1 340 ? -41.424 13.055 4.563 1.00 70.81 340 VAL A O 1
#

pLDDT: mean 80.55, std 16.04, range [30.59, 97.5]

Foldseek 3Di:
DVLLVCLLVVVQVVQAPDADKDWDKDFDDQDPVPDDPDWGWTKIKIKIWHQGQKADPVCQVCLLPFQDDRDPVCCPPDDDSSNSNVVSQVVLVVQVWGWDKDIDGNRTIMIIIIGTHTDDDPPDPPPLPLLVLQAAAEEEEEEADGPQSVVLQVLSVVSNHNYDYDYPDPPCVVVCLPVVNQVRHQEYEYEDDPVDDLVNVLVRCVVVCVSNLVHQYEYEDEAPDDDDCVSCVSSSHQYYQYDDDDSSRSSNRVSCSSVVPRPPPPDDPPDPQPVLQPPAAQAEEEEEAQDPVVVVVVVVVCVSSNYHYDYDRAPVVVVVVCVVCVPSHPYYHHDPPGHD

Secondary structure (DSSP, 8-state):
-HHHHHHHHHHHHHT-SSS-EEEEEEEEE---TT--TT---EEEEEEEEE-SS---HHHHTTTTSTT--S-STTHHHH---S-HHHHHHHHHHHTT-EEEEEEETTTEEEEEEEEEE-----SS---HHHHHHTTT-EEEEESSS-HHHHHHHHHHHHTT-EEEEE-SSSSHHHHTSSHHHHTT-SEEEEEPPTTS-HHHHHHHHHHHHHHTTTS-EEEEPPTT----HHHHHHTT-SEEEPSS--HHHHHHHHHHHHTT----SS--TT-HHHHHTTT-TT-EEEEE-S-HHHHHHHHHHHHHTT-EEEEESSHHHHHHHHHHHGGG-SEEEE-SS---